Protein AF-A0A3M0W8M4-F1 (afdb_monomer_lite)

Secondary structure (DSSP, 8-state):
----PPPEEEEEEETTTTEEEEEEPPTTS--------------------EEEEEE--TT--TT-STHHHHHHHHHHT--SS--EEEEEEPPTTTTTTGGG--HHHHHHHHHHHHHHHHH-GGGT--TT--EEEEEEGGGGGS-SEEES---HHHHHHHHHHH-HHHHHHHHHHHHHHHHS-GGGTTTPBPPHHHHHHHHTT---BHHHHHHHH-TTTTTS--TT-SS-TT--HHHHHTTTTGGGS---SS--------TT-S--TT--S-TT--SHHHHHIIIIIHHHHHHHHIIIIIS---TTSSS--SSHHHHHHHHHHHHHHHHHHHHHHHHHTTS--

Foldseek 3Di:
DPPPDFDWDWDQLDVVVSWIKTKGDAPPPPPPPPDDDDDPDPPPLVAAEAEEEEEEPLQDDPCPPVCLNVVQNLLCPQPLSHGYIYMYIDFCSHRQRVQQDDVVRVLVVVVSNVVSCCPDVVSRHDLPHHYAFDYDALRCLVHLQYALYEQLQVQLVVLLVPDVLLVVLLVVLVVVLVPDDPVCQSPDWDDCVSCCSRRNRHTHGNLSSCQRNVPVPPVDHHSSRQADLRHDPVNVCVRNVPLQDDDPDDSDDRDDRDPLGDHQHLSYPPPPDPPLSNLCSNLASSLVSNLQCCCVVSVVDDPPPPQSPSPSVSVVSSVVSVVVSVVVVVVVVVVVVVVPD

Radius of gyration: 22.7 Å; chains: 1; bounding box: 49×65×69 Å

Sequence (341 aa):
MAAVGVPGTIYVYEPKRTLPLFVYNSARGGTNDDNSNTTTSNDNDSSPQNILLFVGGMWDALATTPYVATLADYLSSSSNGSKWTVVHPLLSSSARQFGISSLDEDVAEISTAIDFVRSTPSLGTSSASRVVLMGHSTGCQDGAIIQAPVSDRESMLHAIATRAACRAAADECNRIAATTPPDAHATTLLPYHLTRLFVSSVPMLISRWLSLMSPSSPEQPGDDDKFSSDLGADVLAHTFGHVVASSPRGVAGRAEIHPASGIVGSAKHNLAGEAFAERWARLVDLPERVLTYLDEVVGGRQTNDAGRGVGQEAWARWRRQKEALEQEREQNKVGKYQTDD

pLDDT: mean 72.93, std 19.72, range [29.75, 98.38]

Structure (mmCIF, N/CA/C/O backbone):
data_AF-A0A3M0W8M4-F1
#
_entry.id   AF-A0A3M0W8M4-F1
#
loop_
_atom_site.group_PDB
_atom_site.id
_atom_site.type_symbol
_atom_site.label_atom_id
_atom_site.label_alt_id
_atom_site.label_comp_id
_atom_site.label_asym_id
_atom_site.label_entity_id
_atom_site.label_seq_id
_atom_site.pdbx_PDB_ins_code
_atom_site.Cartn_x
_atom_site.Cartn_y
_atom_site.Cartn_z
_atom_site.occupancy
_atom_site.B_iso_or_equiv
_atom_site.auth_seq_id
_atom_site.auth_comp_id
_atom_site.auth_asym_id
_atom_site.auth_atom_id
_atom_site.pdbx_PDB_model_num
ATOM 1 N N . MET A 1 1 ? 17.640 11.518 24.719 1.00 38.94 1 MET A N 1
ATOM 2 C CA . MET A 1 1 ? 16.178 11.401 24.902 1.00 38.94 1 MET A CA 1
ATOM 3 C C . MET A 1 1 ? 15.833 9.927 24.851 1.00 38.94 1 MET A C 1
ATOM 5 O O . MET A 1 1 ? 16.204 9.290 23.875 1.00 38.94 1 MET A O 1
ATOM 9 N N . ALA A 1 2 ? 15.213 9.372 25.892 1.00 34.81 2 ALA A N 1
ATOM 10 C CA . ALA A 1 2 ? 14.647 8.029 25.804 1.00 34.81 2 ALA A CA 1
ATOM 11 C C . ALA A 1 2 ? 13.496 8.065 24.787 1.00 34.81 2 ALA A C 1
ATOM 13 O O . ALA A 1 2 ? 12.676 8.982 24.839 1.00 34.81 2 ALA A O 1
ATOM 14 N N . ALA A 1 3 ? 13.469 7.127 23.841 1.00 44.06 3 ALA A N 1
ATOM 15 C CA . ALA A 1 3 ? 12.343 6.991 22.929 1.00 44.06 3 ALA A CA 1
ATOM 16 C C . ALA A 1 3 ? 11.116 6.597 23.760 1.00 44.06 3 ALA A C 1
ATOM 18 O O . ALA A 1 3 ? 11.082 5.516 24.345 1.00 44.06 3 ALA A O 1
ATOM 19 N N . VAL A 1 4 ? 10.138 7.495 23.862 1.00 60.81 4 VAL A N 1
ATOM 20 C CA . VAL A 1 4 ? 8.826 7.158 24.416 1.00 60.81 4 VAL A CA 1
ATOM 21 C C . VAL A 1 4 ? 8.187 6.195 23.417 1.00 60.81 4 VAL A C 1
ATOM 23 O O . VAL A 1 4 ? 7.949 6.570 22.271 1.00 60.81 4 VAL A O 1
ATOM 26 N N . GLY A 1 5 ? 8.016 4.932 23.810 1.00 72.19 5 GLY A N 1
ATOM 27 C CA . GLY A 1 5 ? 7.398 3.915 22.960 1.00 72.19 5 GLY A CA 1
ATOM 28 C C . GLY A 1 5 ? 5.934 4.248 22.665 1.00 72.19 5 GLY A C 1
ATOM 29 O O . GLY A 1 5 ? 5.268 4.890 23.476 1.00 72.19 5 GLY A O 1
ATOM 30 N N . VAL A 1 6 ? 5.431 3.807 21.511 1.00 83.12 6 VAL A N 1
ATOM 31 C CA . VAL A 1 6 ? 4.009 3.940 21.164 1.00 83.12 6 VAL A CA 1
ATOM 32 C C . VAL A 1 6 ? 3.204 2.912 21.972 1.00 83.12 6 VAL A C 1
ATOM 34 O O . VAL A 1 6 ? 3.490 1.718 21.850 1.00 83.12 6 VAL A O 1
ATOM 37 N N . PRO A 1 7 ? 2.224 3.325 22.800 1.00 87.31 7 PRO A N 1
ATOM 38 C CA . PRO A 1 7 ? 1.414 2.394 23.579 1.00 87.31 7 PRO A CA 1
ATOM 39 C C . PRO A 1 7 ? 0.553 1.498 22.686 1.00 87.31 7 PRO A C 1
ATOM 41 O O . PRO A 1 7 ? -0.139 1.972 21.784 1.00 87.31 7 PRO A O 1
ATOM 44 N N . GLY A 1 8 ? 0.551 0.197 22.965 1.00 89.12 8 GLY A N 1
ATOM 45 C CA . GLY A 1 8 ? -0.291 -0.747 22.244 1.00 89.12 8 GLY A CA 1
ATOM 46 C C . GLY A 1 8 ? -0.058 -2.198 22.629 1.00 89.12 8 GLY A C 1
ATOM 47 O O . GLY A 1 8 ? 0.776 -2.514 23.481 1.00 89.12 8 GLY A O 1
ATOM 48 N N . THR A 1 9 ? -0.809 -3.080 21.985 1.00 91.25 9 THR A N 1
ATOM 49 C CA . THR A 1 9 ? -0.748 -4.531 22.174 1.00 91.25 9 THR A CA 1
ATOM 50 C C . THR A 1 9 ? -0.424 -5.202 20.845 1.00 91.25 9 THR A C 1
ATOM 52 O O . THR A 1 9 ? -1.019 -4.872 19.823 1.00 91.25 9 THR A O 1
ATOM 55 N N . ILE A 1 10 ? 0.519 -6.146 20.849 1.00 92.75 10 ILE A N 1
ATOM 56 C CA . ILE A 1 10 ? 0.872 -6.942 19.667 1.00 92.75 10 ILE A CA 1
ATOM 57 C C . ILE A 1 10 ? 0.182 -8.299 19.754 1.00 92.75 10 ILE A C 1
ATOM 59 O O . ILE A 1 10 ? 0.291 -8.995 20.762 1.00 92.75 10 ILE A O 1
ATOM 63 N N . TYR A 1 11 ? -0.469 -8.678 18.664 1.00 93.12 11 TYR A N 1
ATOM 64 C CA . TYR A 1 11 ? -0.989 -10.014 18.406 1.00 93.12 11 TYR A CA 1
ATOM 65 C C . TYR A 1 11 ? -0.229 -10.647 17.239 1.00 93.12 11 TYR A C 1
ATOM 67 O O . TYR A 1 11 ? 0.437 -9.944 16.484 1.00 93.12 11 TYR A O 1
ATOM 75 N N . VAL A 1 12 ? -0.353 -11.962 17.065 1.00 95.06 12 VAL A N 1
ATOM 76 C CA . VAL A 1 12 ? 0.088 -12.667 15.852 1.00 95.06 12 VAL A CA 1
ATOM 77 C C . VAL A 1 12 ? -1.164 -13.139 15.125 1.00 95.06 12 VAL A C 1
ATOM 79 O O . VAL A 1 12 ? -1.854 -14.024 15.629 1.00 95.06 12 VAL A O 1
ATOM 82 N N . TYR A 1 13 ? -1.475 -12.523 13.984 1.00 93.25 13 TYR A N 1
ATOM 83 C CA . TYR A 1 13 ? -2.728 -12.781 13.265 1.00 93.25 13 TYR A CA 1
ATOM 84 C C . TYR A 1 13 ? -2.594 -13.896 12.220 1.00 93.25 13 TYR A C 1
ATOM 86 O O . TYR A 1 13 ? -3.560 -14.611 11.974 1.00 93.25 13 TYR A O 1
ATOM 94 N N . GLU A 1 14 ? -1.393 -14.093 11.664 1.00 91.81 14 GLU A N 1
ATOM 95 C CA . GLU A 1 14 ? -1.064 -15.215 10.777 1.00 91.81 14 GLU A CA 1
ATOM 96 C C . GLU A 1 14 ? 0.093 -16.028 11.386 1.00 91.81 14 GLU A C 1
ATOM 98 O O . GLU A 1 14 ? 1.270 -15.705 11.183 1.00 91.81 14 GLU A O 1
ATOM 103 N N . PRO A 1 15 ? -0.208 -17.079 12.170 1.00 82.38 15 PRO A N 1
ATOM 104 C CA . PRO A 1 15 ? 0.802 -17.856 12.881 1.00 82.38 15 PRO A CA 1
ATOM 105 C C . PRO A 1 15 ? 1.805 -18.570 11.973 1.00 82.38 15 PRO A C 1
ATOM 107 O O . PRO A 1 15 ? 2.949 -18.756 12.382 1.00 82.38 15 PRO A O 1
ATOM 110 N N . LYS A 1 16 ? 1.430 -18.964 10.746 1.00 87.94 16 LYS A N 1
ATOM 111 C CA . LYS A 1 16 ? 2.348 -19.692 9.848 1.00 87.94 16 LYS A CA 1
ATOM 112 C C . LYS A 1 16 ? 3.496 -18.812 9.373 1.00 87.94 16 LYS A C 1
ATOM 114 O O . LYS A 1 16 ? 4.604 -19.304 9.185 1.00 87.94 16 LYS A O 1
ATOM 119 N N . ARG A 1 17 ? 3.224 -17.520 9.190 1.00 86.50 17 ARG A N 1
ATOM 120 C CA . ARG A 1 17 ? 4.204 -16.502 8.782 1.00 86.50 17 ARG A CA 1
ATOM 121 C C . ARG A 1 17 ? 4.689 -15.652 9.957 1.00 86.50 17 ARG A C 1
ATOM 123 O O . ARG A 1 17 ? 5.620 -14.873 9.808 1.00 86.50 17 ARG A O 1
ATOM 130 N N . THR A 1 18 ? 4.103 -15.852 11.140 1.00 92.31 18 THR A N 1
ATOM 131 C CA . THR A 1 18 ? 4.367 -15.079 12.362 1.00 92.31 18 THR A CA 1
ATOM 132 C C . THR A 1 18 ? 4.146 -13.577 12.148 1.00 92.31 18 THR A C 1
ATOM 134 O O . THR A 1 18 ? 4.904 -12.750 12.652 1.00 92.31 18 THR A O 1
ATOM 137 N N . LEU A 1 19 ? 3.114 -13.211 11.380 1.00 94.12 19 LEU A N 1
ATOM 138 C CA . LEU A 1 19 ? 2.850 -11.806 11.070 1.00 94.12 19 LEU A CA 1
ATOM 139 C C . LEU A 1 19 ? 2.172 -11.111 12.260 1.00 94.12 19 LEU A C 1
ATOM 141 O O . LEU A 1 19 ? 1.133 -11.589 12.742 1.00 94.12 19 LEU A O 1
ATOM 145 N N . PRO A 1 20 ? 2.751 -10.007 12.768 1.00 95.06 20 PRO A N 1
ATOM 146 C CA . PRO A 1 20 ? 2.196 -9.290 13.898 1.00 95.06 20 PRO A CA 1
ATOM 147 C C . PRO A 1 20 ? 1.092 -8.315 13.478 1.00 95.06 20 PRO A C 1
ATOM 149 O O . PRO A 1 20 ? 1.148 -7.696 12.420 1.00 95.06 20 PRO A O 1
ATOM 152 N N . LEU A 1 21 ? 0.118 -8.120 14.360 1.00 93.50 21 LEU A N 1
ATOM 153 C CA . LEU A 1 21 ? -0.883 -7.061 14.283 1.00 93.50 21 LEU A CA 1
ATOM 154 C C . LEU A 1 21 ? -0.773 -6.201 15.536 1.00 93.50 21 LEU A C 1
ATOM 156 O O . LEU A 1 21 ? -0.870 -6.706 16.655 1.00 93.50 21 LEU A O 1
ATOM 160 N N . PHE A 1 22 ? -0.552 -4.903 15.351 1.00 93.88 22 PHE A N 1
ATOM 161 C CA . PHE A 1 22 ? -0.462 -3.941 16.441 1.00 93.88 22 PHE A CA 1
ATOM 162 C C . PHE A 1 22 ? -1.800 -3.252 16.664 1.00 93.88 22 PHE A C 1
ATOM 164 O O . PHE A 1 22 ? -2.398 -2.720 15.732 1.00 93.88 22 PHE A O 1
ATOM 171 N N . VAL A 1 23 ? -2.251 -3.231 17.909 1.00 92.62 23 VAL A N 1
ATOM 172 C CA . VAL A 1 23 ? -3.442 -2.510 18.350 1.00 92.62 23 VAL A CA 1
ATOM 173 C C . VAL A 1 23 ? -2.981 -1.292 19.127 1.00 92.62 23 VAL A C 1
ATOM 175 O O . VAL A 1 23 ? -2.289 -1.434 20.135 1.00 92.62 23 VAL A O 1
ATOM 178 N N . TYR A 1 24 ? -3.337 -0.102 18.653 1.00 90.62 24 TYR A N 1
ATOM 179 C CA . TYR A 1 24 ? -2.950 1.143 19.308 1.00 90.62 24 TYR A CA 1
ATOM 180 C C . TYR A 1 24 ? -3.812 1.368 20.553 1.00 90.62 24 TYR A C 1
ATOM 182 O O . TYR A 1 24 ? -5.042 1.352 20.469 1.00 90.62 24 TYR A O 1
ATOM 190 N N . ASN A 1 25 ? -3.165 1.633 21.689 1.00 85.19 25 ASN A N 1
ATOM 191 C CA . ASN A 1 25 ? -3.846 1.964 22.940 1.00 85.19 25 ASN A CA 1
ATOM 192 C C . ASN A 1 25 ? -3.824 3.477 23.150 1.00 85.19 25 ASN A C 1
ATOM 194 O O . ASN A 1 25 ? -2.813 4.123 22.872 1.00 85.19 25 ASN A O 1
ATOM 198 N N . SER A 1 26 ? -4.912 4.040 23.684 1.00 71.44 26 SER A N 1
ATOM 199 C CA . SER A 1 26 ? -4.905 5.466 24.002 1.00 71.44 26 SER A CA 1
ATOM 200 C C . SER A 1 26 ? -3.935 5.765 25.140 1.00 71.44 26 SER A C 1
ATOM 202 O O . SER A 1 26 ? -3.990 5.137 26.201 1.00 71.44 26 SER A O 1
ATOM 204 N N . ALA A 1 27 ? -3.102 6.788 24.960 1.00 62.62 27 ALA A N 1
ATOM 205 C CA . ALA A 1 27 ? -2.174 7.258 25.983 1.00 62.62 27 ALA A CA 1
ATOM 206 C C . ALA A 1 27 ? -2.889 7.829 27.227 1.00 62.62 27 ALA A C 1
ATOM 208 O O . ALA A 1 27 ? -2.270 7.974 28.279 1.00 62.62 27 ALA A O 1
ATOM 209 N N . ARG A 1 28 ? -4.190 8.146 27.131 1.00 55.78 28 ARG A N 1
ATOM 210 C CA . ARG A 1 28 ? -4.990 8.734 28.221 1.00 55.78 28 ARG A CA 1
ATOM 211 C C . ARG A 1 28 ? -5.705 7.713 29.112 1.00 55.78 28 ARG A C 1
ATOM 213 O O . ARG A 1 28 ? -6.259 8.111 30.128 1.00 55.78 28 ARG A O 1
ATOM 220 N N . GLY A 1 29 ? -5.681 6.421 28.779 1.00 47.44 29 GLY A N 1
ATOM 221 C CA . GLY A 1 29 ? -6.384 5.370 29.534 1.00 47.44 29 GLY A CA 1
ATOM 222 C C . GLY A 1 29 ? -5.645 4.823 30.763 1.00 47.44 29 GLY A C 1
ATOM 223 O O . GLY A 1 29 ? -6.060 3.805 31.302 1.00 47.44 29 GLY A O 1
ATOM 224 N N . GLY A 1 30 ? -4.530 5.442 31.171 1.00 37.25 30 GLY A N 1
ATOM 225 C CA . GLY A 1 30 ? -3.591 4.901 32.163 1.00 37.25 30 GLY A CA 1
ATOM 226 C C . GLY A 1 30 ? -3.488 5.662 33.487 1.00 37.25 30 GLY A C 1
ATOM 227 O O . GLY A 1 30 ? -2.477 5.517 34.172 1.00 37.25 30 GLY A O 1
ATOM 228 N N . THR A 1 31 ? -4.464 6.490 33.865 1.00 31.42 31 THR A N 1
ATOM 229 C CA . THR A 1 31 ? -4.545 6.970 35.253 1.00 31.42 31 THR A CA 1
ATOM 230 C C . THR A 1 31 ? -5.337 5.957 36.071 1.00 31.42 31 THR A C 1
ATOM 232 O O . THR A 1 31 ? -6.562 5.916 35.996 1.00 31.42 31 THR A O 1
ATOM 235 N N . ASN A 1 32 ? -4.618 5.124 36.827 1.00 34.97 32 ASN A N 1
ATOM 236 C CA . ASN A 1 32 ? -5.181 4.335 37.918 1.00 34.97 32 ASN A CA 1
ATOM 237 C C . ASN A 1 32 ? -5.812 5.289 38.942 1.00 34.97 32 ASN A C 1
ATOM 239 O O . ASN A 1 32 ? -5.113 5.804 39.814 1.00 34.97 32 ASN A O 1
ATOM 243 N N . ASP A 1 33 ? -7.121 5.498 38.857 1.00 32.03 33 ASP A N 1
ATOM 244 C CA . ASP A 1 33 ? -7.908 5.895 40.021 1.00 32.03 33 ASP A CA 1
ATOM 245 C C . ASP A 1 33 ? -8.159 4.633 40.857 1.00 32.03 33 ASP A C 1
ATOM 247 O O . ASP A 1 33 ? -9.224 4.017 40.820 1.00 32.03 33 ASP A O 1
ATOM 251 N N . ASP A 1 34 ? -7.135 4.227 41.613 1.00 36.34 34 ASP A N 1
ATOM 252 C CA . ASP A 1 34 ? -7.306 3.352 42.772 1.00 36.34 34 ASP A CA 1
ATOM 253 C C . ASP A 1 34 ? -8.036 4.158 43.855 1.00 36.34 34 ASP A C 1
ATOM 255 O O . ASP A 1 34 ? -7.429 4.726 44.766 1.00 36.34 34 ASP A O 1
ATOM 259 N N . ASN A 1 35 ? -9.363 4.242 43.757 1.00 35.00 35 ASN A N 1
ATOM 260 C CA . ASN A 1 35 ? -10.178 4.527 44.926 1.00 35.00 35 ASN A CA 1
ATOM 261 C C . ASN A 1 35 ? -11.531 3.816 44.853 1.00 35.00 35 ASN A C 1
ATOM 263 O O . ASN A 1 35 ? -12.339 4.000 43.947 1.00 35.00 35 ASN A O 1
ATOM 267 N N . SER A 1 36 ? -11.743 2.972 45.853 1.00 43.62 36 SER A N 1
ATOM 268 C CA . SER A 1 36 ? -12.890 2.102 46.071 1.00 43.62 36 SER A CA 1
ATOM 269 C C . SER A 1 36 ? -14.249 2.801 45.951 1.00 43.62 36 SER A C 1
ATOM 271 O O . SER A 1 36 ? -14.519 3.726 46.715 1.00 43.62 36 SER A O 1
ATOM 273 N N . ASN A 1 37 ? -15.160 2.250 45.143 1.00 31.58 37 ASN A N 1
ATOM 274 C CA . ASN A 1 37 ? -16.445 1.765 45.659 1.00 31.58 37 ASN A CA 1
ATOM 275 C C . ASN A 1 37 ? -17.169 0.891 44.627 1.00 31.58 37 ASN A C 1
ATOM 277 O O . ASN A 1 37 ? -17.459 1.317 43.511 1.00 31.58 37 ASN A O 1
ATOM 281 N N . THR A 1 38 ? -17.499 -0.327 45.040 1.00 40.00 38 THR A N 1
ATOM 282 C CA . THR A 1 38 ? -18.366 -1.274 44.344 1.00 40.00 38 THR A CA 1
ATOM 283 C C . THR A 1 38 ? -19.743 -0.650 44.139 1.00 40.00 38 THR A C 1
ATOM 285 O O . THR A 1 38 ? -20.610 -0.703 45.007 1.00 40.00 38 THR A O 1
ATOM 288 N N . THR A 1 39 ? -19.951 -0.076 42.961 1.00 29.95 39 THR A N 1
ATOM 289 C CA . THR A 1 39 ? -21.286 0.199 42.439 1.00 29.95 39 THR A CA 1
ATOM 290 C C . THR A 1 39 ? -21.373 -0.552 41.127 1.00 29.95 39 THR A C 1
ATOM 292 O O . THR A 1 39 ? -20.684 -0.220 40.170 1.00 29.95 39 THR A O 1
ATOM 295 N N . THR A 1 40 ? -22.161 -1.621 41.115 1.00 33.94 40 THR A N 1
ATOM 296 C CA . THR A 1 40 ? -22.546 -2.350 39.908 1.00 33.94 40 THR A CA 1
ATOM 297 C C . THR A 1 40 ? -23.308 -1.393 38.991 1.00 33.94 40 THR A C 1
ATOM 299 O O . THR A 1 40 ? -24.533 -1.293 39.084 1.00 33.94 40 THR A O 1
ATOM 302 N N . SER A 1 41 ? -22.598 -0.646 38.143 1.00 31.48 41 SER A N 1
ATOM 303 C CA . SER A 1 41 ? -23.205 -0.056 36.959 1.00 31.48 41 SER A CA 1
ATOM 304 C C . SER A 1 41 ? -23.484 -1.204 35.998 1.00 31.48 41 SER A C 1
ATOM 306 O O . SER A 1 41 ? -22.602 -1.970 35.615 1.00 31.48 41 SER A O 1
ATOM 308 N N . ASN A 1 42 ? -24.760 -1.379 35.670 1.00 33.47 42 ASN A N 1
ATOM 309 C CA . ASN A 1 42 ? -25.158 -2.161 34.514 1.00 33.47 42 ASN A CA 1
ATOM 310 C C . ASN A 1 42 ? -24.632 -1.424 33.278 1.00 33.47 42 ASN A C 1
ATOM 312 O O . ASN A 1 42 ? -25.337 -0.583 32.719 1.00 33.47 42 ASN A O 1
ATOM 316 N N . ASP A 1 43 ? -23.397 -1.716 32.877 1.00 37.03 43 ASP A N 1
ATOM 317 C CA . ASP A 1 43 ? -22.814 -1.229 31.632 1.00 37.03 43 ASP A CA 1
ATOM 318 C C . ASP A 1 43 ? -23.472 -1.970 30.461 1.00 37.03 43 ASP A C 1
ATOM 320 O O . ASP A 1 43 ? -22.905 -2.851 29.821 1.00 37.03 43 ASP A O 1
ATOM 324 N N . ASN A 1 44 ? -24.705 -1.571 30.154 1.00 37.62 44 ASN A N 1
ATOM 325 C CA . ASN A 1 44 ? -25.300 -1.715 28.829 1.00 37.62 44 ASN A CA 1
ATOM 326 C C . ASN A 1 44 ? -24.662 -0.686 27.870 1.00 37.62 44 ASN A C 1
ATOM 328 O O . ASN A 1 44 ? -25.360 0.031 27.150 1.00 37.62 44 ASN A O 1
ATOM 332 N N . ASP A 1 45 ? -23.329 -0.594 27.849 1.00 45.12 45 ASP A N 1
ATOM 333 C CA . ASP A 1 45 ? -22.605 0.148 26.819 1.00 45.12 45 ASP A CA 1
ATOM 334 C C . ASP A 1 45 ? -22.561 -0.718 25.554 1.00 45.12 45 ASP A C 1
ATOM 336 O O . ASP A 1 45 ? -21.594 -1.399 25.232 1.00 45.12 45 ASP A O 1
ATOM 340 N N . SER A 1 46 ? -23.714 -0.757 24.891 1.00 51.81 46 SER A N 1
ATOM 341 C CA . SER A 1 46 ? -24.027 -1.564 23.709 1.00 51.81 46 SER A CA 1
ATOM 342 C C . SER A 1 46 ? -23.455 -0.991 22.405 1.00 51.81 46 SER A C 1
ATOM 344 O O . SER A 1 46 ? -23.855 -1.410 21.317 1.00 51.81 46 SER A O 1
ATOM 346 N N . SER A 1 47 ? -22.537 -0.023 22.489 1.00 55.59 47 SER A N 1
ATOM 347 C CA . SER A 1 47 ? -21.913 0.562 21.306 1.00 55.59 47 SER A CA 1
ATOM 348 C C . SER A 1 47 ? -20.923 -0.434 20.676 1.00 55.59 47 SER A C 1
ATOM 350 O O . SER A 1 47 ? -20.012 -0.912 21.355 1.00 55.59 47 SER A O 1
ATOM 352 N N . PRO A 1 48 ? -21.077 -0.799 19.387 1.00 57.78 48 PRO A N 1
ATOM 353 C CA . PRO A 1 48 ? -20.166 -1.741 18.749 1.00 57.78 48 PRO A CA 1
ATOM 354 C C . PRO A 1 48 ? -18.762 -1.131 18.650 1.00 57.78 48 PRO A C 1
ATOM 356 O O . PRO A 1 48 ? -18.604 0.016 18.224 1.00 57.78 48 PRO A O 1
ATOM 359 N N . GLN A 1 49 ? -17.739 -1.906 19.018 1.00 78.75 49 GLN A N 1
ATOM 360 C CA . GLN A 1 49 ? -16.343 -1.513 18.843 1.00 78.75 49 GLN A CA 1
ATOM 361 C C . GLN A 1 49 ? -15.986 -1.633 17.361 1.00 78.75 49 GLN A C 1
ATOM 363 O O . GLN A 1 49 ? -15.852 -2.738 16.831 1.00 78.75 49 GLN A O 1
ATOM 368 N N . ASN A 1 50 ? -15.907 -0.496 16.676 1.00 84.69 50 ASN A N 1
ATOM 369 C CA . ASN A 1 50 ? -15.516 -0.412 15.275 1.00 84.69 50 ASN A CA 1
ATOM 370 C C . ASN A 1 50 ? -13.990 -0.433 15.147 1.00 84.69 50 ASN A C 1
ATOM 372 O O . ASN A 1 50 ? -13.256 -0.008 16.042 1.00 84.69 50 ASN A O 1
ATOM 376 N N . ILE A 1 51 ? -13.515 -0.891 13.996 1.00 86.06 51 ILE A N 1
ATOM 377 C CA . ILE A 1 51 ? -12.099 -1.053 13.700 1.00 86.06 51 ILE A CA 1
ATOM 378 C C . ILE A 1 51 ? -11.716 -0.141 12.543 1.00 86.06 51 ILE A C 1
ATOM 380 O O . ILE A 1 51 ? -12.360 -0.152 11.494 1.00 86.06 51 ILE A O 1
ATOM 384 N N . LEU A 1 52 ? -10.631 0.603 12.720 1.00 86.19 52 LEU A N 1
ATOM 385 C CA . LEU A 1 52 ? -9.882 1.212 11.631 1.00 86.19 52 LEU A CA 1
ATOM 386 C C . LEU A 1 52 ? -8.618 0.375 11.404 1.00 86.19 52 LEU A C 1
ATOM 388 O O . LEU A 1 52 ? -7.691 0.422 12.212 1.00 86.19 52 LEU A O 1
ATOM 392 N N . LEU A 1 53 ? -8.593 -0.404 10.327 1.00 88.81 53 LEU A N 1
ATOM 393 C CA . LEU A 1 53 ? -7.434 -1.179 9.903 1.00 88.81 53 LEU A CA 1
ATOM 394 C C . LEU A 1 53 ? -6.544 -0.299 9.024 1.00 88.81 53 LEU A C 1
ATOM 396 O O . LEU A 1 53 ? -6.910 0.058 7.907 1.00 88.81 53 LEU A O 1
ATOM 400 N N . PHE A 1 54 ? -5.394 0.081 9.565 1.00 89.88 54 PHE A N 1
ATOM 401 C CA . PHE A 1 54 ? -4.384 0.903 8.917 1.00 89.88 54 PHE A CA 1
ATOM 402 C C . PHE A 1 54 ? -3.371 0.026 8.173 1.00 89.88 54 PHE A C 1
ATOM 404 O O . PHE A 1 54 ? -2.725 -0.822 8.787 1.00 89.88 54 PHE A O 1
ATOM 411 N N . VAL A 1 55 ? -3.206 0.272 6.875 1.00 88.50 55 VAL A N 1
ATOM 412 C CA . VAL A 1 55 ? -2.199 -0.352 6.008 1.00 88.50 55 VAL A CA 1
ATOM 413 C C . VAL A 1 55 ? -1.150 0.704 5.662 1.00 88.50 55 VAL A C 1
ATOM 415 O O . VAL A 1 55 ? -1.459 1.706 5.012 1.00 88.50 55 VAL A O 1
ATOM 418 N N . GLY A 1 56 ? 0.076 0.506 6.148 1.00 84.56 56 GLY A N 1
ATOM 419 C CA . GLY A 1 56 ? 1.209 1.391 5.875 1.00 84.56 56 GLY A CA 1
ATOM 420 C C . GLY A 1 56 ? 1.699 1.314 4.425 1.00 84.56 56 GLY A C 1
ATOM 421 O O . GLY A 1 56 ? 1.270 0.467 3.647 1.00 84.56 56 GLY A O 1
ATOM 422 N N . GLY A 1 57 ? 2.626 2.198 4.061 1.00 81.06 57 GLY A N 1
ATOM 423 C CA . GLY A 1 57 ? 3.345 2.092 2.795 1.00 81.06 57 GLY A CA 1
ATOM 424 C C . GLY A 1 57 ? 4.328 0.920 2.791 1.00 81.06 57 GLY A C 1
ATOM 425 O O . GLY A 1 57 ? 4.661 0.354 3.827 1.00 81.06 57 GLY A O 1
ATOM 426 N N . MET A 1 58 ? 4.890 0.613 1.625 1.00 82.12 58 MET A N 1
ATOM 427 C CA . MET A 1 58 ? 5.799 -0.524 1.429 1.00 82.12 58 MET A CA 1
ATOM 428 C C . MET A 1 58 ? 7.058 -0.462 2.317 1.00 82.12 58 MET A C 1
ATOM 430 O O . MET A 1 58 ? 7.651 -1.487 2.630 1.00 82.12 58 MET A O 1
ATOM 434 N N . TRP A 1 59 ? 7.446 0.742 2.756 1.00 83.62 59 TRP A N 1
ATOM 435 C CA . TRP A 1 59 ? 8.575 0.989 3.662 1.00 83.62 59 TRP A CA 1
ATOM 436 C C . TRP A 1 59 ? 8.198 1.051 5.141 1.00 83.62 59 TRP A C 1
ATOM 438 O O . TRP A 1 59 ? 9.087 1.119 5.996 1.00 83.62 59 TRP A O 1
ATOM 448 N N . ASP A 1 60 ? 6.906 1.055 5.447 1.00 85.31 60 ASP A N 1
ATOM 449 C CA . ASP A 1 60 ? 6.426 1.184 6.807 1.00 85.31 60 ASP A CA 1
ATOM 450 C C . ASP A 1 60 ? 6.529 -0.139 7.559 1.00 85.31 60 ASP A C 1
ATOM 452 O O . ASP A 1 60 ? 6.396 -1.233 7.011 1.00 85.31 60 ASP A O 1
ATOM 456 N N . ALA A 1 61 ? 6.792 -0.010 8.851 1.00 86.94 61 ALA A N 1
ATOM 457 C CA . ALA A 1 61 ? 6.685 -1.080 9.821 1.00 86.94 61 ALA A CA 1
ATOM 458 C C . ALA A 1 61 ? 5.767 -0.605 10.952 1.00 86.94 61 ALA A C 1
ATOM 460 O O . ALA A 1 61 ? 5.243 0.513 10.945 1.00 86.94 61 ALA A O 1
ATOM 461 N N . LEU A 1 62 ? 5.592 -1.435 11.977 1.00 86.12 62 LEU A N 1
ATOM 462 C CA . LEU A 1 62 ? 4.802 -1.039 13.137 1.00 86.12 62 LEU A CA 1
ATOM 463 C C . LEU A 1 62 ? 5.341 0.269 13.737 1.00 86.12 62 LEU A C 1
ATOM 465 O O . LEU A 1 62 ? 6.533 0.402 14.013 1.00 86.12 62 LEU A O 1
ATOM 469 N N . ALA A 1 63 ? 4.435 1.230 13.931 1.00 78.62 63 ALA A N 1
ATOM 470 C CA . ALA A 1 63 ? 4.710 2.552 14.492 1.00 78.62 63 ALA A CA 1
ATOM 471 C C . ALA A 1 63 ? 5.709 3.448 13.717 1.00 78.62 63 ALA A C 1
ATOM 473 O O . ALA A 1 63 ? 6.122 4.475 14.258 1.00 78.62 63 ALA A O 1
ATOM 474 N N . THR A 1 64 ? 6.061 3.146 12.457 1.00 82.62 64 THR A N 1
ATOM 475 C CA . THR A 1 64 ? 6.904 4.050 11.637 1.00 82.62 64 THR A CA 1
ATOM 476 C C . THR A 1 64 ? 6.177 5.320 11.218 1.00 82.62 64 THR A C 1
ATOM 478 O O . THR A 1 64 ? 6.825 6.336 10.978 1.00 82.62 64 THR A O 1
ATOM 481 N N . THR A 1 65 ? 4.844 5.281 11.179 1.00 82.12 65 THR A N 1
ATOM 482 C CA . THR A 1 65 ? 3.971 6.397 10.813 1.00 82.12 65 THR A CA 1
ATOM 483 C C . THR A 1 65 ? 3.437 7.094 12.083 1.00 82.12 65 THR A C 1
ATOM 485 O O . THR A 1 65 ? 2.437 6.651 12.656 1.00 82.12 65 THR A O 1
ATOM 488 N N . PRO A 1 66 ? 4.052 8.196 12.572 1.00 78.75 66 PRO A N 1
ATOM 489 C CA . PRO A 1 66 ? 3.804 8.681 13.937 1.00 78.75 66 PRO A CA 1
ATOM 490 C C . PRO A 1 66 ? 2.386 9.215 14.161 1.00 78.75 66 PRO A C 1
ATOM 492 O O . PRO A 1 66 ? 1.854 9.121 15.266 1.00 78.75 66 PRO A O 1
ATOM 495 N N . TYR A 1 67 ? 1.746 9.746 13.112 1.00 80.25 67 TYR A N 1
ATOM 496 C CA . TYR A 1 67 ? 0.395 10.302 13.225 1.00 80.25 67 TYR A CA 1
ATOM 497 C C . TYR A 1 67 ? -0.660 9.236 13.545 1.00 80.25 67 TYR A C 1
ATOM 499 O O . TYR A 1 67 ? -1.737 9.589 14.019 1.00 80.25 67 TYR A O 1
ATOM 507 N N . VAL A 1 68 ? -0.378 7.949 13.310 1.00 85.56 68 VAL A N 1
ATOM 508 C CA . VAL A 1 68 ? -1.339 6.863 13.560 1.00 85.56 68 VAL A CA 1
ATOM 509 C C . VAL A 1 68 ? -1.626 6.724 15.056 1.00 85.56 68 VAL A C 1
ATOM 511 O O . VAL A 1 68 ? -2.767 6.483 15.437 1.00 85.56 68 VAL A O 1
ATOM 514 N N . ALA A 1 69 ? -0.636 6.984 15.917 1.00 84.94 69 ALA A N 1
ATOM 515 C CA . ALA A 1 69 ? -0.851 7.035 17.363 1.00 84.94 69 ALA A CA 1
ATOM 516 C C . ALA A 1 69 ? -1.770 8.206 17.757 1.00 84.94 69 ALA A C 1
ATOM 518 O O . ALA A 1 69 ? -2.723 8.024 18.510 1.00 84.94 69 ALA A O 1
ATOM 519 N N . THR A 1 70 ? -1.548 9.392 17.178 1.00 83.25 70 THR A N 1
ATOM 520 C CA . THR A 1 70 ? -2.429 10.555 17.376 1.00 83.25 70 THR A CA 1
ATOM 521 C C . THR A 1 70 ? -3.846 10.287 16.869 1.00 83.25 70 THR A C 1
ATOM 523 O O . THR A 1 70 ? -4.815 10.694 17.506 1.00 83.25 70 THR A O 1
ATOM 526 N N . LEU A 1 71 ? -3.979 9.580 15.745 1.00 81.62 71 LEU A N 1
ATOM 527 C CA . LEU A 1 71 ? -5.269 9.161 15.208 1.00 81.62 71 LEU A CA 1
ATOM 528 C C . LEU A 1 71 ? -5.970 8.191 16.165 1.00 81.62 71 LEU A C 1
ATOM 530 O O . LEU A 1 71 ? -7.150 8.369 16.438 1.00 81.62 71 LEU A O 1
ATOM 534 N N . ALA A 1 72 ? -5.255 7.216 16.727 1.00 85.88 72 ALA A N 1
ATOM 535 C CA . ALA A 1 72 ? -5.818 6.293 17.709 1.00 85.88 72 ALA A CA 1
ATOM 536 C C . ALA A 1 72 ? -6.311 7.010 18.978 1.00 85.88 72 ALA A C 1
ATOM 538 O O . ALA A 1 72 ? -7.423 6.748 19.442 1.00 85.88 72 ALA A O 1
ATOM 539 N N . ASP A 1 73 ? -5.543 7.968 19.504 1.00 82.69 73 ASP A N 1
ATOM 540 C CA . ASP A 1 73 ? -5.970 8.817 20.626 1.00 82.69 73 ASP A CA 1
ATOM 541 C C . ASP A 1 73 ? -7.207 9.656 20.280 1.00 82.69 73 ASP A C 1
ATOM 543 O O . ASP A 1 73 ? -8.138 9.795 21.077 1.00 82.69 73 ASP A O 1
ATOM 547 N N . TYR A 1 74 ? -7.245 10.205 19.068 1.00 80.38 74 TYR A N 1
ATOM 548 C CA . TYR A 1 74 ? -8.379 10.989 18.600 1.00 80.38 74 TYR A CA 1
ATOM 549 C C . TYR A 1 74 ? -9.654 10.138 18.485 1.00 80.38 74 TYR A C 1
ATOM 551 O O . TYR A 1 74 ? -10.723 10.528 18.950 1.00 80.38 74 TYR A O 1
ATOM 559 N N . LEU A 1 75 ? -9.538 8.947 17.900 1.00 79.19 75 LEU A N 1
ATOM 560 C CA . LEU A 1 75 ? -10.665 8.054 17.645 1.00 79.19 75 LEU A CA 1
ATOM 561 C C . LEU A 1 75 ? -11.203 7.381 18.906 1.00 79.19 75 LEU A C 1
ATOM 563 O O . LEU A 1 75 ? -12.413 7.213 19.037 1.00 79.19 75 LEU A O 1
ATOM 567 N N . SER A 1 76 ? -10.325 7.061 19.853 1.00 77.44 76 SER A N 1
ATOM 568 C CA . SER A 1 76 ? -10.722 6.522 21.158 1.00 77.44 76 SER A CA 1
ATOM 569 C C . SER A 1 76 ? -11.425 7.552 22.050 1.00 77.44 76 SER A C 1
ATOM 571 O O . SER A 1 76 ? -12.215 7.166 22.907 1.00 77.44 76 SER A O 1
ATOM 573 N N . SER A 1 77 ? -11.181 8.851 21.838 1.00 69.25 77 SER A N 1
ATOM 574 C CA . SER A 1 77 ? -11.798 9.948 22.604 1.00 69.25 77 SER A CA 1
ATOM 575 C C . SER A 1 77 ? -13.031 10.578 21.939 1.00 69.25 77 SER A C 1
ATOM 577 O O . SER A 1 77 ? -13.639 11.483 22.514 1.00 69.25 77 SER A O 1
ATOM 579 N N . SER A 1 78 ? -13.424 10.112 20.748 1.00 63.66 78 SER A N 1
ATOM 580 C CA . SER A 1 78 ? -14.576 10.641 20.012 1.00 63.66 78 SER A CA 1
ATOM 581 C C . SER A 1 78 ? -15.895 10.331 20.734 1.00 63.66 78 SER A C 1
ATOM 583 O O . SER A 1 78 ? -16.277 9.176 20.908 1.00 63.66 78 SER A O 1
ATOM 585 N N . SER A 1 79 ? -16.624 11.375 21.134 1.00 51.59 79 SER A N 1
ATOM 586 C CA . SER A 1 79 ? -17.828 11.304 21.977 1.00 51.59 79 SER A CA 1
ATOM 587 C C . SER A 1 79 ? -19.123 10.944 21.232 1.00 51.59 79 SER A C 1
ATOM 589 O O . SER A 1 79 ? -20.208 11.066 21.793 1.00 51.59 79 SER A O 1
ATOM 591 N N . ASN A 1 80 ? -19.045 10.510 19.971 1.00 56.75 80 ASN A N 1
ATOM 592 C CA . ASN A 1 80 ? -20.214 10.312 19.100 1.00 56.75 80 ASN A CA 1
ATOM 593 C C . ASN A 1 80 ? -20.894 8.935 19.281 1.00 56.75 80 ASN A C 1
ATOM 595 O O . ASN A 1 80 ? -21.584 8.453 18.387 1.00 56.75 80 ASN A O 1
ATOM 599 N N . GLY A 1 81 ? -20.698 8.283 20.432 1.00 58.50 81 GLY A N 1
ATOM 600 C CA . GLY A 1 81 ? -21.400 7.051 20.814 1.00 58.50 81 GLY A CA 1
ATOM 601 C C . GLY A 1 81 ? -20.908 5.756 20.153 1.00 58.50 81 GLY A C 1
ATOM 602 O O . GLY A 1 81 ? -21.517 4.716 20.367 1.00 58.50 81 GLY A O 1
ATOM 603 N N . SER A 1 82 ? -19.828 5.784 19.364 1.00 66.69 82 SER A N 1
ATOM 604 C CA . SER A 1 82 ? -19.178 4.587 18.802 1.00 66.69 82 SER A CA 1
ATOM 605 C C . SER A 1 82 ? -17.706 4.540 19.198 1.00 66.69 82 SER A C 1
ATOM 607 O O . SER A 1 82 ? -16.974 5.498 18.951 1.00 66.69 82 SER A O 1
ATOM 609 N N . LYS A 1 83 ? -17.260 3.418 19.771 1.00 77.38 83 LYS A N 1
ATOM 610 C CA . LYS A 1 83 ? -15.853 3.197 20.126 1.00 77.38 83 LYS A CA 1
ATOM 611 C C . LYS A 1 83 ? -15.072 2.747 18.897 1.00 77.38 83 LYS A C 1
ATOM 613 O O . LYS A 1 83 ? -15.509 1.840 18.192 1.00 77.38 83 LYS A O 1
ATOM 618 N N . TRP A 1 84 ? -13.916 3.358 18.656 1.00 83.06 84 TRP A N 1
ATOM 619 C CA . TRP A 1 84 ? -13.037 3.016 17.539 1.00 83.06 84 TRP A CA 1
ATOM 620 C C . TRP A 1 84 ? -11.682 2.527 18.038 1.00 83.06 84 TRP A C 1
ATOM 622 O O . TRP A 1 84 ? -11.070 3.133 18.917 1.00 83.06 84 TRP A O 1
ATOM 632 N N . THR A 1 85 ? -11.196 1.442 17.444 1.00 87.06 85 THR A N 1
ATOM 633 C CA . THR A 1 85 ? -9.861 0.895 17.690 1.00 87.06 85 THR A CA 1
ATOM 634 C C . THR A 1 85 ? -9.062 0.901 16.402 1.00 87.06 85 THR A C 1
ATOM 636 O O . THR A 1 85 ? -9.533 0.434 15.366 1.00 87.06 85 THR A O 1
ATOM 639 N N . VAL A 1 86 ? -7.844 1.434 16.469 1.00 89.25 86 VAL A N 1
ATOM 640 C CA . VAL A 1 86 ? -6.919 1.425 15.336 1.00 89.25 86 VAL A CA 1
ATOM 641 C C . VAL A 1 86 ? -6.047 0.184 15.431 1.00 89.25 86 VAL A C 1
ATOM 643 O O . VAL A 1 86 ? -5.423 -0.066 16.465 1.00 89.25 86 VAL A O 1
ATOM 646 N N . VAL A 1 87 ? -6.004 -0.583 14.347 1.00 92.12 87 VAL A N 1
ATOM 647 C CA . VAL A 1 87 ? -5.171 -1.779 14.216 1.00 92.12 87 VAL A CA 1
ATOM 648 C C . VAL A 1 87 ? -4.268 -1.648 12.996 1.00 92.12 87 VAL A C 1
ATOM 650 O O . VAL A 1 87 ? -4.666 -1.062 11.997 1.00 92.12 87 VAL A O 1
ATOM 653 N N . HIS A 1 88 ? -3.056 -2.182 13.069 1.00 93.25 88 HIS A N 1
ATOM 654 C CA . HIS A 1 88 ? -2.055 -2.121 12.006 1.00 93.25 88 HIS A CA 1
ATOM 655 C C . HIS A 1 88 ? -1.412 -3.503 11.854 1.00 93.25 88 HIS A C 1
ATOM 657 O O . HIS A 1 88 ? -0.558 -3.867 12.671 1.00 93.25 88 HIS A O 1
ATOM 663 N N . PRO A 1 89 ? -1.852 -4.313 10.873 1.00 92.94 89 PRO A N 1
ATOM 664 C CA . PRO A 1 89 ? -1.162 -5.544 10.524 1.00 92.94 89 PRO A CA 1
ATOM 665 C C . PRO A 1 89 ? 0.153 -5.219 9.818 1.00 92.94 89 PRO A C 1
ATOM 667 O O . PRO A 1 89 ? 0.195 -4.391 8.913 1.00 92.94 89 PRO A O 1
ATOM 670 N N . LEU A 1 90 ? 1.224 -5.892 10.223 1.00 93.81 90 LEU A N 1
ATOM 671 C CA . LEU A 1 90 ? 2.431 -5.973 9.418 1.00 93.81 90 LEU A CA 1
ATOM 672 C C . LEU A 1 90 ? 2.208 -7.067 8.369 1.00 93.81 90 LEU A C 1
ATOM 674 O O . LEU A 1 90 ? 1.888 -8.207 8.718 1.00 93.81 90 LEU A O 1
ATOM 678 N N . LEU A 1 91 ? 2.353 -6.707 7.102 1.00 93.19 91 LEU A N 1
ATOM 679 C CA . LEU A 1 91 ? 2.241 -7.626 5.972 1.00 93.19 91 LEU A CA 1
ATOM 680 C C . LEU A 1 91 ? 3.623 -8.185 5.621 1.00 93.19 91 LEU A C 1
ATOM 682 O O . LEU A 1 91 ? 4.653 -7.609 5.991 1.00 93.19 91 LEU A O 1
ATOM 686 N N . SER A 1 92 ? 3.670 -9.275 4.866 1.00 92.81 92 SER A N 1
ATOM 687 C CA . SER A 1 92 ? 4.906 -9.788 4.275 1.00 92.81 92 SER A CA 1
ATOM 688 C C . SER A 1 92 ? 5.556 -8.784 3.320 1.00 92.81 92 SER A C 1
ATOM 690 O O . SER A 1 92 ? 6.775 -8.811 3.166 1.00 92.81 92 SER A O 1
ATOM 692 N N . SER A 1 93 ? 4.795 -7.852 2.741 1.00 90.75 93 SER A N 1
ATOM 693 C CA . SER A 1 93 ? 5.332 -6.755 1.931 1.00 90.75 93 SER A CA 1
ATOM 694 C C . SER A 1 93 ? 5.926 -5.600 2.746 1.00 90.75 93 SER A C 1
ATOM 696 O O . SER A 1 93 ? 6.637 -4.756 2.200 1.00 90.75 93 SER A O 1
ATOM 698 N N . SER A 1 94 ? 5.693 -5.540 4.059 1.00 90.44 94 SER A N 1
ATOM 699 C CA . SER A 1 94 ? 6.076 -4.380 4.867 1.00 90.44 94 SER A CA 1
ATOM 700 C C . SER A 1 94 ? 7.599 -4.165 4.959 1.00 90.44 94 SER A C 1
ATOM 702 O O . SER A 1 94 ? 8.431 -5.064 4.776 1.00 90.44 94 SER A O 1
ATOM 704 N N . ALA A 1 95 ? 7.986 -2.940 5.309 1.00 88.44 95 ALA A N 1
ATOM 705 C CA . ALA A 1 95 ? 9.361 -2.485 5.484 1.00 88.44 95 ALA A CA 1
ATOM 706 C C . ALA A 1 95 ? 10.288 -2.663 4.264 1.00 88.44 95 ALA A C 1
ATOM 708 O O . ALA A 1 95 ? 10.446 -1.774 3.437 1.00 88.44 95 ALA A O 1
ATOM 709 N N . ARG A 1 96 ? 11.047 -3.757 4.198 1.00 88.31 96 ARG A N 1
ATOM 710 C CA . ARG A 1 96 ? 12.068 -3.973 3.151 1.00 88.31 96 ARG A CA 1
ATOM 711 C C . ARG A 1 96 ? 11.822 -5.250 2.362 1.00 88.31 96 ARG A C 1
ATOM 713 O O . ARG A 1 96 ? 12.760 -5.801 1.787 1.00 88.31 96 ARG A O 1
ATOM 720 N N . GLN A 1 97 ? 10.583 -5.733 2.387 1.00 90.44 97 GLN A N 1
ATOM 721 C CA . GLN A 1 97 ? 10.213 -7.049 1.874 1.00 90.44 97 GLN A CA 1
ATOM 722 C C . GLN A 1 97 ? 9.237 -6.984 0.692 1.00 90.44 97 GLN A C 1
ATOM 724 O O . GLN A 1 97 ? 9.140 -7.961 -0.039 1.00 90.44 97 GLN A O 1
ATOM 729 N N . PHE A 1 98 ? 8.645 -5.823 0.389 1.00 91.69 98 PHE A N 1
ATOM 730 C CA . PHE A 1 98 ? 7.744 -5.641 -0.761 1.00 91.69 98 PHE A CA 1
ATOM 731 C C . PHE A 1 98 ? 8.321 -6.073 -2.111 1.00 91.69 98 PHE A C 1
ATOM 733 O O . PHE A 1 98 ? 7.579 -6.329 -3.049 1.00 91.69 98 PHE A O 1
ATOM 740 N N . GLY A 1 99 ? 9.648 -6.099 -2.254 1.00 92.31 99 GLY A N 1
ATOM 741 C CA . GLY A 1 99 ? 10.306 -6.516 -3.487 1.00 92.31 99 GLY A CA 1
ATOM 742 C C . GLY A 1 99 ? 10.205 -8.022 -3.774 1.00 92.31 99 GLY A C 1
ATOM 743 O O . GLY A 1 99 ? 10.500 -8.449 -4.890 1.00 92.31 99 GLY A O 1
ATOM 744 N N . ILE A 1 100 ? 9.796 -8.821 -2.783 1.00 94.06 100 ILE A N 1
ATOM 745 C CA . ILE A 1 100 ? 9.670 -10.284 -2.857 1.00 94.06 100 ILE A CA 1
ATOM 746 C C . ILE A 1 100 ? 8.253 -10.790 -2.531 1.00 94.06 100 ILE A C 1
ATOM 748 O O . ILE A 1 100 ? 8.085 -11.983 -2.294 1.00 94.06 100 ILE A O 1
ATOM 752 N N . SER A 1 101 ? 7.259 -9.900 -2.534 1.00 90.88 101 SER A N 1
ATOM 753 C CA . SER A 1 101 ? 5.834 -10.195 -2.320 1.00 90.88 101 SER A CA 1
ATOM 754 C C . SER A 1 101 ? 4.986 -9.713 -3.510 1.00 90.88 101 SER A C 1
ATOM 756 O O . SER A 1 101 ? 5.523 -9.226 -4.513 1.00 90.88 101 SER A O 1
ATOM 758 N N . SER A 1 102 ? 3.659 -9.841 -3.418 1.00 86.94 102 SER A N 1
ATOM 759 C CA . SER A 1 102 ? 2.699 -9.310 -4.399 1.00 86.94 102 SER A CA 1
ATOM 760 C C . SER A 1 102 ? 1.487 -8.656 -3.726 1.00 86.94 102 SER A C 1
ATOM 762 O O . SER A 1 102 ? 1.212 -8.916 -2.559 1.00 86.94 102 SER A O 1
ATOM 764 N N . LEU A 1 103 ? 0.726 -7.852 -4.478 1.00 80.81 103 LEU A N 1
ATOM 765 C CA . LEU A 1 103 ? -0.534 -7.274 -3.984 1.00 80.81 103 LEU A CA 1
ATOM 766 C C . LEU A 1 103 ? -1.581 -8.354 -3.656 1.00 80.81 103 LEU A C 1
ATOM 768 O O . LEU A 1 103 ? -2.317 -8.232 -2.686 1.00 80.81 103 LEU A O 1
ATOM 772 N N . ASP A 1 104 ? -1.617 -9.459 -4.409 1.00 80.75 104 ASP A N 1
ATOM 773 C CA . ASP A 1 104 ? -2.504 -10.593 -4.096 1.00 80.75 104 ASP A CA 1
ATOM 774 C C . ASP A 1 104 ? -2.205 -11.203 -2.717 1.00 80.75 104 ASP A C 1
ATOM 776 O O . ASP A 1 104 ? -3.113 -11.641 -2.003 1.00 80.75 104 ASP A O 1
ATOM 780 N N . GLU A 1 105 ? -0.925 -11.245 -2.341 1.00 86.50 105 GLU A N 1
ATOM 781 C CA . GLU A 1 105 ? -0.491 -11.710 -1.028 1.00 86.50 105 GLU A CA 1
ATOM 782 C C . GLU A 1 105 ? -0.918 -10.729 0.071 1.00 86.50 105 GLU A C 1
ATOM 784 O O . GLU A 1 105 ? -1.471 -11.166 1.083 1.00 86.50 105 GLU A O 1
ATOM 789 N N . ASP A 1 106 ? -0.786 -9.423 -0.172 1.00 86.44 106 ASP A N 1
ATOM 790 C CA . ASP A 1 106 ? -1.250 -8.373 0.740 1.00 86.44 106 ASP A CA 1
ATOM 791 C C . ASP A 1 106 ? -2.769 -8.450 0.958 1.00 86.44 106 ASP A C 1
ATOM 793 O O . ASP A 1 106 ? -3.233 -8.446 2.100 1.00 86.44 106 ASP A O 1
ATOM 797 N N . VAL A 1 107 ? -3.562 -8.642 -0.102 1.00 81.19 107 VAL A N 1
ATOM 798 C CA . VAL A 1 107 ? -5.020 -8.843 -0.007 1.00 81.19 107 VAL A CA 1
ATOM 799 C C . VAL A 1 107 ? -5.366 -10.076 0.838 1.00 81.19 107 VAL A C 1
ATOM 801 O O . VAL A 1 107 ? -6.267 -10.020 1.685 1.00 81.19 107 VAL A O 1
ATOM 804 N N . ALA A 1 108 ? -4.657 -11.193 0.647 1.00 82.06 108 ALA A N 1
ATOM 805 C CA . ALA A 1 108 ? -4.879 -12.416 1.419 1.00 82.06 108 ALA A CA 1
ATOM 806 C C . ALA A 1 108 ? -4.527 -12.240 2.910 1.00 82.06 108 ALA A C 1
ATOM 808 O O . ALA A 1 108 ? -5.250 -12.721 3.793 1.00 82.06 108 ALA A O 1
ATOM 809 N N . GLU A 1 109 ? -3.443 -11.526 3.204 1.00 89.94 109 GLU A N 1
ATOM 810 C CA . GLU A 1 109 ? -2.997 -11.239 4.567 1.00 89.94 109 GLU A CA 1
ATOM 811 C C . GLU A 1 109 ? -3.914 -10.225 5.264 1.00 89.94 109 GLU A C 1
ATOM 813 O O . GLU A 1 109 ? -4.301 -10.446 6.413 1.00 89.94 109 GLU A O 1
ATOM 818 N N . ILE A 1 110 ? -4.381 -9.189 4.560 1.00 86.06 110 ILE A N 1
ATOM 819 C CA . ILE A 1 110 ? -5.398 -8.250 5.058 1.00 86.06 110 ILE A CA 1
ATOM 820 C C . ILE A 1 110 ? -6.704 -8.989 5.369 1.00 86.06 110 ILE A C 1
ATOM 822 O O . ILE A 1 110 ? -7.292 -8.767 6.430 1.00 86.06 110 ILE A O 1
ATOM 826 N N . SER A 1 111 ? -7.150 -9.904 4.500 1.00 83.12 111 SER A N 1
ATOM 827 C CA . SER A 1 111 ? -8.335 -10.731 4.770 1.00 83.12 111 SER A CA 1
ATOM 828 C C . SER A 1 111 ? -8.154 -11.560 6.043 1.00 83.12 111 SER A C 1
ATOM 830 O O . SER A 1 111 ? -9.027 -11.556 6.912 1.00 83.12 111 SER A O 1
ATOM 832 N N . THR A 1 112 ? -6.998 -12.211 6.197 1.00 88.12 112 THR A N 1
ATOM 833 C CA . THR A 1 112 ? -6.663 -12.983 7.404 1.00 88.12 112 THR A CA 1
ATOM 834 C C . THR A 1 112 ? -6.633 -12.095 8.652 1.00 88.12 112 THR A C 1
ATOM 836 O O . THR A 1 112 ? -7.141 -12.487 9.704 1.00 88.12 112 THR A O 1
ATOM 839 N N . ALA A 1 113 ? -6.105 -10.872 8.552 1.00 90.50 113 ALA A N 1
ATOM 840 C CA . ALA A 1 113 ? -6.106 -9.905 9.647 1.00 90.50 113 ALA A CA 1
ATOM 841 C C . ALA A 1 113 ? -7.532 -9.492 10.049 1.00 90.50 113 ALA A C 1
ATOM 843 O O . ALA A 1 113 ? -7.831 -9.395 11.240 1.00 90.50 113 ALA A O 1
ATOM 844 N N . ILE A 1 114 ? -8.434 -9.292 9.082 1.00 87.06 114 ILE A N 1
ATOM 845 C CA . ILE A 1 114 ? -9.848 -8.985 9.344 1.00 87.06 114 ILE A CA 1
ATOM 846 C C . ILE A 1 114 ? -10.539 -10.167 10.035 1.00 87.06 114 ILE A C 1
ATOM 848 O O . ILE A 1 114 ? -11.253 -9.957 11.019 1.00 87.06 114 ILE A O 1
ATOM 852 N N . ASP A 1 115 ? -10.311 -11.395 9.569 1.00 86.88 115 ASP A N 1
ATOM 853 C CA . ASP A 1 115 ? -10.869 -12.603 10.187 1.00 86.88 115 ASP A CA 1
ATOM 854 C C . ASP A 1 115 ? -10.350 -12.794 11.619 1.00 86.88 115 ASP A C 1
ATOM 856 O O . ASP A 1 115 ? -11.124 -13.091 12.537 1.00 86.88 115 ASP A O 1
ATOM 860 N N . PHE A 1 116 ? -9.059 -12.544 11.847 1.00 90.38 116 PHE A N 1
ATOM 861 C CA . PHE A 1 116 ? -8.461 -12.542 13.180 1.00 90.38 116 PHE A CA 1
ATOM 862 C C . PHE A 1 116 ? -9.116 -11.496 14.090 1.00 90.38 116 PHE A C 1
ATOM 864 O O . PHE A 1 116 ? -9.531 -11.805 15.207 1.00 90.38 116 PHE A O 1
ATOM 871 N N . VAL A 1 117 ? -9.271 -10.263 13.603 1.00 88.38 117 VAL A N 1
ATOM 872 C CA . VAL A 1 117 ? -9.908 -9.174 14.351 1.00 88.38 117 VAL A CA 1
ATOM 873 C C . VAL A 1 117 ? -11.357 -9.510 14.710 1.00 88.38 117 VAL A C 1
ATOM 875 O O . VAL A 1 117 ? -11.781 -9.233 15.830 1.00 88.38 117 VAL A O 1
ATOM 878 N N . ARG A 1 118 ? -12.107 -10.138 13.796 1.00 85.25 118 ARG A N 1
ATOM 879 C CA . ARG A 1 118 ? -13.499 -10.584 14.007 1.00 85.25 118 ARG A CA 1
ATOM 880 C C . ARG A 1 118 ? -13.636 -11.772 14.957 1.00 85.25 118 ARG A C 1
ATOM 882 O O . ARG A 1 118 ? -14.687 -11.945 15.564 1.00 85.25 118 ARG A O 1
ATOM 889 N N . SER A 1 119 ? -12.610 -12.612 15.058 1.00 86.31 119 SER A N 1
ATOM 890 C CA . SER A 1 119 ? -12.619 -13.808 15.912 1.00 86.31 119 SER A CA 1
ATOM 891 C C . SER A 1 119 ? -11.964 -13.595 17.275 1.00 86.31 119 SER A C 1
ATOM 893 O O . SER A 1 119 ? -12.032 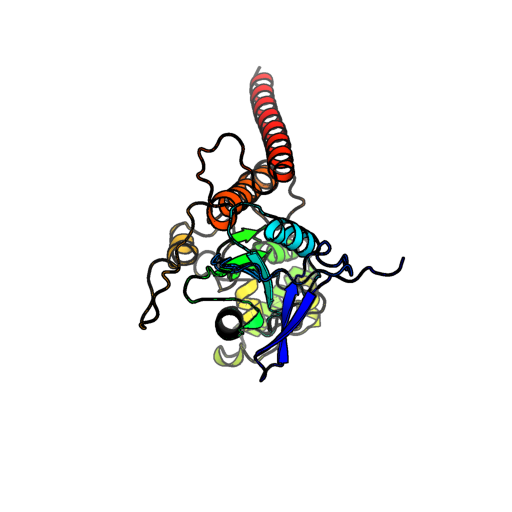-14.493 18.111 1.00 86.31 119 SER A O 1
ATOM 895 N N . THR A 1 120 ? -11.374 -12.421 17.527 1.00 86.06 120 THR A N 1
ATOM 896 C CA . THR A 1 120 ? -10.683 -12.089 18.779 1.00 86.06 120 THR A CA 1
ATOM 897 C C . THR A 1 120 ? -11.610 -11.321 19.731 1.00 86.06 120 THR A C 1
ATOM 899 O O . THR A 1 120 ? -11.807 -10.117 19.549 1.00 86.06 120 THR A O 1
ATOM 902 N N . PRO A 1 121 ? -12.145 -11.952 20.799 1.00 78.69 121 PRO A N 1
ATOM 903 C CA . PRO A 1 121 ? -13.141 -11.317 21.668 1.00 78.69 121 PRO A CA 1
ATOM 904 C C . PRO A 1 121 ? -12.628 -10.069 22.397 1.00 78.69 121 PRO A C 1
ATOM 906 O O . PRO A 1 121 ? -13.400 -9.154 22.661 1.00 78.69 121 PRO A O 1
ATOM 909 N N . SER A 1 122 ? -11.324 -9.999 22.696 1.00 75.94 122 SER A N 1
ATOM 910 C CA . SER A 1 122 ? -10.706 -8.842 23.361 1.00 75.94 122 SER A CA 1
ATOM 911 C C . SER A 1 122 ? -10.655 -7.581 22.494 1.00 75.94 122 SER A C 1
ATOM 913 O O . SER A 1 122 ? -10.424 -6.499 23.026 1.00 75.94 122 SER A O 1
ATOM 915 N N . LEU A 1 123 ? -10.884 -7.696 21.181 1.00 76.75 123 LEU A N 1
ATOM 916 C CA . LEU A 1 123 ? -11.020 -6.553 20.272 1.00 76.75 123 LEU A CA 1
ATOM 917 C C . LEU A 1 123 ? -12.480 -6.092 20.129 1.00 76.75 123 LEU A C 1
ATOM 919 O O . LEU A 1 123 ? -12.753 -5.183 19.349 1.00 76.75 123 LEU A O 1
ATOM 923 N N . GLY A 1 124 ? -13.403 -6.717 20.875 1.00 59.00 124 GLY A N 1
ATOM 924 C CA . GLY A 1 124 ? -14.797 -6.296 21.039 1.00 59.00 124 GLY A CA 1
ATOM 925 C C . GLY A 1 124 ? -15.611 -6.239 19.750 1.00 59.00 124 GLY A C 1
ATOM 926 O O . GLY A 1 124 ? -16.629 -5.548 19.683 1.00 59.00 124 GLY A O 1
ATOM 927 N N . THR A 1 125 ? -15.179 -6.953 18.712 1.00 65.25 125 THR A N 1
ATOM 928 C CA . THR A 1 125 ? -15.852 -6.938 17.420 1.00 65.25 125 THR A CA 1
ATOM 929 C C . THR A 1 125 ? -17.081 -7.841 17.462 1.00 65.25 125 THR A C 1
ATOM 931 O O . THR A 1 125 ? -17.012 -9.058 17.612 1.00 65.25 125 THR A O 1
ATOM 934 N N . SER A 1 126 ? -18.255 -7.227 17.348 1.00 66.56 126 SER A N 1
ATOM 935 C CA . SER A 1 126 ? -19.494 -7.951 17.065 1.00 66.56 126 SER A CA 1
ATOM 936 C C . SER A 1 126 ? -19.698 -8.031 15.551 1.00 66.56 126 SER A C 1
ATOM 938 O O . SER A 1 126 ? -19.065 -7.299 14.791 1.00 66.56 126 SER A O 1
ATOM 940 N N . SER A 1 127 ? -20.641 -8.846 15.078 1.00 63.38 127 SER A N 1
ATOM 941 C CA . SER A 1 127 ? -21.056 -8.801 13.667 1.00 63.38 127 SER A CA 1
ATOM 942 C C . SER A 1 127 ? -21.620 -7.434 13.240 1.00 63.38 127 SER A C 1
ATOM 944 O O . SER A 1 127 ? -21.679 -7.156 12.045 1.00 63.38 127 SER A O 1
ATOM 946 N N . ALA A 1 128 ? -22.009 -6.579 14.196 1.00 58.25 128 ALA A N 1
ATOM 947 C CA . ALA A 1 128 ? -22.451 -5.205 13.962 1.00 58.25 128 ALA A CA 1
ATOM 948 C C . ALA A 1 128 ? -21.296 -4.181 13.928 1.00 58.25 128 ALA A C 1
ATOM 950 O O . ALA A 1 128 ? -21.521 -3.022 13.574 1.00 58.25 128 ALA A O 1
ATOM 951 N N . SER A 1 129 ? -20.072 -4.584 14.287 1.00 73.56 129 SER A N 1
ATOM 952 C CA . SER A 1 129 ? -18.885 -3.730 14.235 1.00 73.56 129 SER A CA 1
ATOM 953 C C . SER A 1 129 ? -18.446 -3.481 12.796 1.00 73.56 129 SER A C 1
ATOM 955 O O . SER A 1 129 ? -18.295 -4.407 11.996 1.00 73.56 129 SER A O 1
ATOM 957 N N . ARG A 1 130 ? -18.194 -2.215 12.464 1.00 77.50 130 ARG A N 1
ATOM 958 C CA . ARG A 1 130 ? -17.631 -1.829 11.167 1.00 77.50 130 ARG A CA 1
ATOM 959 C C . ARG A 1 130 ? -16.124 -2.049 11.169 1.00 77.50 130 ARG A C 1
ATOM 961 O O . ARG A 1 130 ? -15.460 -1.756 12.159 1.00 77.50 130 ARG A O 1
ATOM 968 N N . VAL A 1 131 ? -15.594 -2.511 10.040 1.00 80.50 131 VAL A N 1
ATOM 969 C CA . VAL A 1 131 ? -14.154 -2.523 9.763 1.00 80.50 131 VAL A CA 1
ATOM 970 C C . VAL A 1 131 ? -13.910 -1.594 8.586 1.00 80.50 131 VAL A C 1
ATOM 972 O O . VAL A 1 131 ? -14.462 -1.800 7.507 1.00 80.50 131 VAL A O 1
ATOM 975 N N . VAL A 1 132 ? -13.113 -0.561 8.815 1.00 79.81 132 VAL A N 1
ATOM 976 C CA . VAL A 1 132 ? -12.717 0.429 7.818 1.00 79.81 132 VAL A CA 1
ATOM 977 C C . VAL A 1 132 ? -11.267 0.183 7.437 1.00 79.81 132 VAL A C 1
ATOM 979 O O . VAL A 1 132 ? -10.413 0.118 8.315 1.00 79.81 132 VAL A O 1
ATOM 982 N N . LEU A 1 133 ? -10.990 0.085 6.138 1.00 79.00 133 LEU A N 1
ATOM 983 C CA . LEU A 1 133 ? -9.645 -0.117 5.606 1.00 79.00 133 LEU A CA 1
ATOM 984 C C . LEU A 1 133 ? -9.032 1.212 5.147 1.00 79.00 133 LEU A C 1
ATOM 986 O O . LEU A 1 133 ? -9.543 1.857 4.228 1.00 79.00 133 LEU A O 1
ATOM 990 N N . MET A 1 134 ? -7.932 1.614 5.778 1.00 80.75 134 MET A N 1
ATOM 991 C CA . MET A 1 134 ? -7.231 2.868 5.516 1.00 80.75 134 MET A CA 1
ATOM 992 C C . MET A 1 134 ? -5.820 2.608 5.002 1.00 80.75 134 MET A C 1
ATOM 994 O O . MET A 1 134 ? -4.963 2.175 5.764 1.00 80.75 134 MET A O 1
ATOM 998 N N . GLY A 1 135 ? -5.575 2.932 3.735 1.00 79.06 135 GLY A N 1
ATOM 999 C CA . GLY A 1 135 ? -4.254 2.874 3.122 1.00 79.06 135 GLY A CA 1
ATOM 1000 C C . GLY A 1 135 ? -3.468 4.171 3.307 1.00 79.06 135 GLY A C 1
ATOM 1001 O O . GLY A 1 135 ? -4.021 5.275 3.231 1.00 79.06 135 GLY A O 1
ATOM 1002 N N . HIS A 1 136 ? -2.165 4.038 3.538 1.00 75.81 136 HIS A N 1
ATOM 1003 C CA . HIS A 1 136 ? -1.198 5.129 3.574 1.00 75.81 136 HIS A CA 1
ATOM 1004 C C . HIS A 1 136 ? -0.107 4.937 2.528 1.00 75.81 136 HIS A C 1
ATOM 1006 O O . HIS A 1 136 ? 0.491 3.868 2.443 1.00 75.81 136 HIS A O 1
ATOM 1012 N N . SER A 1 137 ? 0.209 5.994 1.776 1.00 65.81 137 SER A N 1
ATOM 1013 C CA . SER A 1 137 ? 1.240 5.956 0.739 1.00 65.81 137 SER A CA 1
ATOM 1014 C C . SER A 1 137 ? 0.941 4.834 -0.263 1.00 65.81 137 SER A C 1
ATOM 1016 O O . SER A 1 137 ? -0.165 4.775 -0.801 1.00 65.81 137 SER A O 1
ATOM 1018 N N . THR A 1 138 ? 1.861 3.903 -0.491 1.00 58.50 138 THR A N 1
ATOM 1019 C CA . THR A 1 138 ? 1.629 2.771 -1.399 1.00 58.50 138 THR A CA 1
ATOM 1020 C C . THR A 1 138 ? 0.649 1.746 -0.828 1.00 58.50 138 THR A C 1
ATOM 1022 O O . THR A 1 138 ? 0.015 1.051 -1.604 1.00 58.50 138 THR A O 1
ATOM 1025 N N . GLY A 1 139 ? 0.390 1.733 0.487 1.00 57.59 139 GLY A N 1
ATOM 1026 C CA . GLY A 1 139 ? -0.697 0.947 1.093 1.00 57.59 139 GLY A CA 1
ATOM 1027 C C . GLY A 1 139 ? -2.093 1.381 0.630 1.00 57.59 139 GLY A C 1
ATOM 1028 O O . GLY A 1 139 ? -3.094 0.744 0.943 1.00 57.59 139 GLY A O 1
ATOM 1029 N N . CYS A 1 140 ? -2.189 2.471 -0.138 1.00 65.38 140 CYS A N 1
ATOM 1030 C CA . CYS A 1 140 ? -3.395 2.816 -0.881 1.00 65.38 140 CYS A CA 1
ATOM 1031 C C . CYS A 1 140 ? -3.686 1.869 -2.055 1.00 65.38 140 CYS A C 1
ATOM 1033 O O . CYS A 1 140 ? -4.803 1.914 -2.563 1.00 65.38 140 CYS A O 1
ATOM 1035 N N . GLN A 1 141 ? -2.720 1.056 -2.500 1.00 61.44 141 GLN A N 1
ATOM 1036 C CA . GLN A 1 141 ? -2.944 0.001 -3.498 1.00 61.44 141 GLN A CA 1
ATOM 1037 C C . GLN A 1 141 ? -3.962 -1.026 -2.972 1.00 61.44 141 GLN A C 1
ATOM 1039 O O . GLN A 1 141 ? -4.811 -1.476 -3.738 1.00 61.44 141 GLN A O 1
ATOM 1044 N N . ASP A 1 142 ? -3.964 -1.265 -1.655 1.00 53.53 142 ASP A N 1
ATOM 1045 C CA . ASP A 1 142 ? -4.858 -2.209 -0.973 1.00 53.53 142 ASP A CA 1
ATOM 1046 C C . ASP A 1 142 ? -5.977 -1.525 -0.163 1.00 53.53 142 ASP A C 1
ATOM 1048 O O . ASP A 1 142 ? -6.840 -2.190 0.405 1.00 53.53 142 ASP A O 1
ATOM 1052 N N . GLY A 1 143 ? -5.973 -0.190 -0.068 1.00 51.34 143 GLY A N 1
ATOM 1053 C CA . GLY A 1 143 ? -6.816 0.585 0.848 1.00 51.34 143 GLY A CA 1
ATOM 1054 C C . GLY A 1 143 ? -8.065 1.224 0.226 1.00 51.34 143 GLY A C 1
ATOM 1055 O O . GLY A 1 143 ? -8.047 1.702 -0.904 1.00 51.34 143 GLY A O 1
ATOM 1056 N N . ALA A 1 144 ? -9.150 1.330 1.006 1.00 48.78 144 ALA A N 1
ATOM 1057 C CA . ALA A 1 144 ? -10.382 2.021 0.591 1.00 48.78 144 ALA A CA 1
ATOM 1058 C C . ALA A 1 144 ? -10.367 3.535 0.899 1.00 48.78 144 ALA A C 1
ATOM 1060 O O . ALA A 1 144 ? -10.970 4.330 0.169 1.00 48.78 144 ALA A O 1
ATOM 1061 N N . ILE A 1 145 ? -9.674 3.950 1.968 1.00 52.69 145 ILE A N 1
ATOM 1062 C CA . ILE A 1 145 ? -9.275 5.348 2.197 1.00 52.69 145 ILE A CA 1
ATOM 1063 C C . ILE A 1 145 ? -7.850 5.519 1.692 1.00 52.69 145 ILE A C 1
ATOM 1065 O O . ILE A 1 145 ? -6.959 4.788 2.110 1.00 52.69 145 ILE A O 1
ATOM 1069 N N . ILE A 1 146 ? -7.639 6.523 0.851 1.00 56.25 146 ILE A N 1
ATOM 1070 C CA . ILE A 1 146 ? -6.373 6.750 0.164 1.00 56.25 146 ILE A CA 1
ATOM 1071 C C . ILE A 1 146 ? -5.679 7.970 0.797 1.00 56.25 146 ILE A C 1
ATOM 1073 O O . ILE A 1 146 ? -6.055 9.110 0.517 1.00 56.25 146 ILE A O 1
ATOM 1077 N N . GLN A 1 147 ? -4.693 7.760 1.677 1.00 52.09 147 GLN A N 1
ATOM 1078 C CA . GLN A 1 147 ? -3.838 8.840 2.197 1.00 52.09 147 GLN A CA 1
ATOM 1079 C C . GLN A 1 147 ? -2.557 8.965 1.382 1.00 52.09 147 GLN A C 1
ATOM 1081 O O . GLN A 1 147 ? -1.695 8.095 1.470 1.00 52.09 147 GLN A O 1
ATOM 1086 N N . ALA A 1 148 ? -2.387 10.095 0.693 1.00 51.22 148 ALA A N 1
ATOM 1087 C CA . ALA A 1 148 ? -1.173 10.404 -0.065 1.00 51.22 148 ALA A CA 1
ATOM 1088 C C . ALA A 1 148 ? -0.777 9.268 -1.035 1.00 51.22 148 ALA A C 1
ATOM 1090 O O . ALA A 1 148 ? 0.306 8.717 -0.876 1.00 51.22 148 ALA A O 1
ATOM 1091 N N . PRO A 1 149 ? -1.638 8.893 -2.006 1.00 54.16 149 PRO A N 1
ATOM 1092 C CA . PRO A 1 149 ? -1.293 7.885 -3.001 1.00 54.16 149 PRO A CA 1
ATOM 1093 C C . PRO A 1 149 ? -0.117 8.356 -3.845 1.00 54.16 149 PRO A C 1
ATOM 1095 O O . PRO A 1 149 ? 0.104 9.556 -4.026 1.00 54.16 149 PRO A O 1
ATOM 1098 N N . VAL A 1 150 ? 0.620 7.393 -4.376 1.00 58.72 150 VAL A N 1
ATOM 1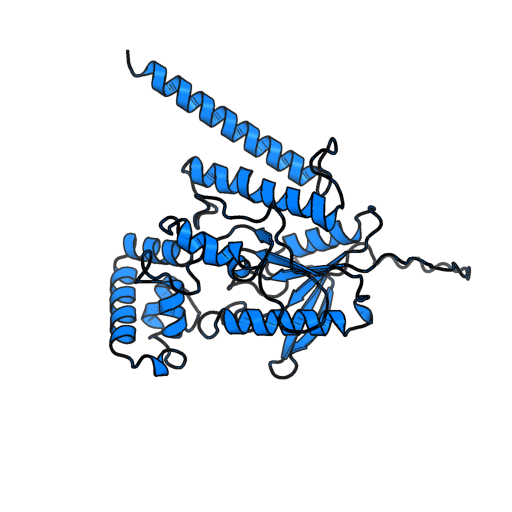099 C CA . VAL A 1 150 ? 1.879 7.644 -5.050 1.00 58.72 150 VAL A CA 1
ATOM 1100 C C . VAL A 1 150 ? 2.048 6.667 -6.215 1.00 58.72 150 VAL A C 1
ATOM 1102 O O . VAL A 1 150 ? 1.828 5.474 -6.043 1.00 58.72 150 VAL A O 1
ATOM 1105 N N . SER A 1 151 ? 2.454 7.159 -7.393 1.00 71.00 151 SER A N 1
ATOM 1106 C CA . SER A 1 151 ? 2.841 6.294 -8.518 1.00 71.00 151 SER A CA 1
ATOM 1107 C C . SER A 1 151 ? 4.301 5.857 -8.398 1.00 71.00 151 SER A C 1
ATOM 1109 O O . SER A 1 151 ? 5.217 6.643 -8.664 1.00 71.00 151 SER A O 1
ATOM 1111 N N . ASP A 1 152 ? 4.514 4.588 -8.047 1.00 77.19 152 ASP A N 1
ATOM 1112 C CA . ASP A 1 152 ? 5.841 3.964 -8.033 1.00 77.19 152 ASP A CA 1
ATOM 1113 C C . ASP A 1 152 ? 6.526 4.075 -9.406 1.00 77.19 152 ASP A C 1
ATOM 1115 O O . ASP A 1 152 ? 7.688 4.491 -9.496 1.00 77.19 152 ASP A O 1
ATOM 1119 N N . ARG A 1 153 ? 5.773 3.819 -10.487 1.00 82.00 153 ARG A N 1
ATOM 1120 C CA . ARG A 1 153 ? 6.241 3.935 -11.875 1.00 82.00 153 ARG A CA 1
ATOM 1121 C C . ARG A 1 153 ? 6.803 5.320 -12.167 1.00 82.00 153 ARG A C 1
ATOM 1123 O O . ARG A 1 153 ? 7.936 5.435 -12.634 1.00 82.00 153 ARG A O 1
ATOM 1130 N N . GLU A 1 154 ? 6.055 6.385 -11.882 1.00 76.88 154 GLU A N 1
ATOM 1131 C CA . GLU A 1 154 ? 6.520 7.751 -12.156 1.00 76.88 154 GLU A CA 1
ATOM 1132 C C . GLU A 1 154 ? 7.787 8.099 -11.360 1.00 76.88 154 GLU A C 1
ATOM 1134 O O . GLU A 1 154 ? 8.679 8.774 -11.883 1.00 76.88 154 GLU A O 1
ATOM 1139 N N . SER A 1 155 ? 7.916 7.587 -10.132 1.00 73.44 155 SER A N 1
ATOM 1140 C CA . SER A 1 155 ? 9.135 7.723 -9.324 1.00 73.44 155 SER A CA 1
ATOM 1141 C C . SER A 1 155 ? 10.353 7.104 -9.997 1.00 73.44 155 SER A C 1
ATOM 1143 O O . SER A 1 155 ? 11.420 7.720 -10.110 1.00 73.44 155 SER A O 1
ATOM 1145 N N . MET A 1 156 ? 10.196 5.873 -10.481 1.00 84.12 156 MET A N 1
ATOM 1146 C CA . MET A 1 156 ? 11.277 5.145 -11.132 1.00 84.12 156 MET A CA 1
ATOM 1147 C C . MET A 1 156 ? 11.625 5.766 -12.490 1.00 84.12 156 MET A C 1
ATOM 1149 O O . MET A 1 156 ? 12.808 5.920 -12.812 1.00 84.12 156 MET A O 1
ATOM 1153 N N . LEU A 1 157 ? 10.623 6.219 -13.250 1.00 84.25 157 LEU A N 1
ATOM 1154 C CA . LEU A 1 157 ? 10.820 6.959 -14.499 1.00 84.25 157 LEU A CA 1
ATOM 1155 C C . LEU A 1 157 ? 11.555 8.284 -14.270 1.00 84.25 157 LEU A C 1
ATOM 1157 O O . LEU A 1 157 ? 12.456 8.623 -15.040 1.00 84.25 157 LEU A O 1
ATOM 1161 N N . HIS A 1 158 ? 11.251 9.004 -13.188 1.00 79.06 158 HIS A N 1
ATOM 1162 C CA . HIS A 1 158 ? 11.990 10.209 -12.818 1.00 79.06 158 HIS A CA 1
ATOM 1163 C C . HIS A 1 158 ? 13.468 9.902 -12.527 1.00 79.06 158 HIS A C 1
ATOM 1165 O O . HIS A 1 158 ? 14.358 10.608 -13.012 1.00 79.06 158 HIS A O 1
ATOM 1171 N N . ALA A 1 159 ? 13.762 8.818 -11.800 1.00 80.12 159 ALA A N 1
ATOM 1172 C CA . ALA A 1 159 ? 15.139 8.383 -11.561 1.00 80.12 159 ALA A CA 1
ATOM 1173 C C . ALA A 1 159 ? 15.873 8.039 -12.874 1.00 80.12 159 ALA A C 1
ATOM 1175 O O . ALA A 1 159 ? 17.028 8.426 -13.058 1.00 80.12 159 ALA A O 1
ATOM 1176 N N . ILE A 1 160 ? 15.200 7.377 -13.821 1.00 90.31 160 ILE A N 1
ATOM 1177 C CA . ILE A 1 160 ? 15.735 7.060 -15.160 1.00 90.31 160 ILE A CA 1
ATOM 1178 C C . ILE A 1 160 ? 15.983 8.325 -15.993 1.00 90.31 160 ILE A C 1
ATOM 1180 O O . ILE A 1 160 ? 16.980 8.418 -16.716 1.00 90.31 160 ILE A O 1
ATOM 1184 N N . ALA A 1 161 ? 15.089 9.311 -15.907 1.00 84.19 161 ALA A N 1
ATOM 1185 C CA . ALA A 1 161 ? 15.214 10.577 -16.622 1.00 84.19 161 ALA A CA 1
ATOM 1186 C C . ALA A 1 161 ? 16.384 11.425 -16.101 1.00 84.19 161 ALA A C 1
ATOM 1188 O O . ALA A 1 161 ? 17.071 12.069 -16.889 1.00 84.19 161 ALA A O 1
ATOM 1189 N N . THR A 1 162 ? 16.636 11.395 -14.792 1.00 84.00 162 THR A N 1
ATOM 1190 C CA . THR A 1 162 ? 17.611 12.279 -14.133 1.00 84.00 162 THR A CA 1
ATOM 1191 C C . THR A 1 162 ? 18.994 11.659 -13.941 1.00 84.00 162 THR A C 1
ATOM 1193 O O . THR A 1 162 ? 19.972 12.389 -13.776 1.00 84.00 162 THR A O 1
ATOM 1196 N N . ARG A 1 163 ? 19.121 10.324 -13.961 1.00 92.19 163 ARG A N 1
ATOM 1197 C CA . ARG A 1 163 ? 20.381 9.618 -13.670 1.00 92.19 163 ARG A CA 1
ATOM 1198 C C . ARG A 1 163 ? 20.703 8.572 -14.736 1.00 92.19 163 ARG A C 1
ATOM 1200 O O . ARG A 1 163 ? 20.060 7.527 -14.808 1.00 92.19 163 ARG A O 1
ATOM 1207 N N . ALA A 1 164 ? 21.794 8.777 -15.477 1.00 94.56 164 ALA A N 1
ATOM 1208 C CA . ALA A 1 164 ? 22.259 7.834 -16.504 1.00 94.56 164 ALA A CA 1
ATOM 1209 C C . ALA A 1 164 ? 22.497 6.409 -15.964 1.00 94.56 164 ALA A C 1
ATOM 1211 O O . ALA A 1 164 ? 22.148 5.431 -16.620 1.00 94.56 164 ALA A O 1
ATOM 1212 N N . ALA A 1 165 ? 23.016 6.285 -14.736 1.00 95.44 165 ALA A N 1
ATOM 1213 C CA . ALA A 1 165 ? 23.200 4.988 -14.083 1.00 95.44 165 ALA A CA 1
ATOM 1214 C C . ALA A 1 165 ? 21.870 4.254 -13.822 1.00 95.44 165 ALA A C 1
ATOM 1216 O O . ALA A 1 165 ? 21.822 3.034 -13.936 1.00 95.44 165 ALA A O 1
ATOM 1217 N N . CYS A 1 166 ? 20.787 4.978 -13.508 1.00 94.25 166 CYS A N 1
ATOM 1218 C CA . CYS A 1 166 ? 19.457 4.378 -13.368 1.00 94.25 166 CYS A CA 1
ATOM 1219 C C . CYS A 1 166 ? 18.925 3.895 -14.710 1.00 94.25 166 CYS A C 1
ATOM 1221 O O . CYS A 1 166 ? 18.387 2.800 -14.772 1.00 94.25 166 CYS A O 1
ATOM 1223 N N . ARG A 1 167 ? 19.111 4.672 -15.781 1.00 95.94 167 ARG A N 1
ATOM 1224 C CA . ARG A 1 167 ? 18.706 4.256 -17.128 1.00 95.94 167 ARG A CA 1
ATOM 1225 C C . ARG A 1 167 ? 19.369 2.944 -17.539 1.00 95.94 167 ARG A C 1
ATOM 1227 O O . ARG A 1 167 ? 18.666 1.982 -17.807 1.00 95.94 167 ARG A O 1
ATOM 1234 N N . ALA A 1 168 ? 20.699 2.883 -17.470 1.00 97.31 168 ALA A N 1
ATOM 1235 C CA . ALA A 1 168 ? 21.441 1.669 -17.808 1.00 97.31 168 ALA A CA 1
ATOM 1236 C C . ALA A 1 168 ? 21.026 0.467 -16.939 1.00 97.31 168 ALA A C 1
ATOM 1238 O O . ALA A 1 168 ? 20.904 -0.648 -17.438 1.00 97.31 168 ALA A O 1
ATOM 1239 N N . ALA A 1 169 ? 20.775 0.693 -15.645 1.00 97.75 169 ALA A N 1
ATOM 1240 C CA . ALA A 1 169 ? 20.308 -0.358 -14.750 1.00 97.75 169 ALA A CA 1
ATOM 1241 C C . ALA A 1 169 ? 18.887 -0.838 -15.079 1.00 97.75 169 ALA A C 1
ATOM 1243 O O . ALA A 1 169 ? 18.642 -2.039 -15.046 1.00 97.75 169 ALA A O 1
ATOM 1244 N N . ALA A 1 170 ? 17.967 0.070 -15.412 1.00 97.31 170 ALA A N 1
ATOM 1245 C CA . ALA A 1 170 ? 16.611 -0.290 -15.810 1.00 97.31 170 ALA A CA 1
ATOM 1246 C C . ALA A 1 170 ? 16.592 -1.064 -17.132 1.00 97.31 170 ALA A C 1
ATOM 1248 O O . ALA A 1 170 ? 15.906 -2.080 -17.221 1.00 97.31 170 ALA A O 1
ATOM 1249 N N . ASP A 1 171 ? 17.379 -0.631 -18.120 1.00 97.31 171 ASP A N 1
ATOM 1250 C CA . ASP A 1 171 ? 17.510 -1.318 -19.408 1.00 97.31 171 ASP A CA 1
ATOM 1251 C C . ASP A 1 171 ? 18.013 -2.755 -19.210 1.00 97.31 171 ASP A C 1
ATOM 1253 O O . ASP A 1 171 ? 17.451 -3.697 -19.769 1.00 97.31 171 ASP A O 1
ATOM 1257 N N . GLU A 1 172 ? 19.017 -2.947 -18.349 1.00 98.19 172 GLU A N 1
ATOM 1258 C CA . GLU A 1 172 ? 19.546 -4.274 -18.032 1.00 98.19 172 GLU A CA 1
ATOM 1259 C C . GLU A 1 172 ? 18.547 -5.135 -17.242 1.00 98.19 172 GLU A C 1
ATOM 1261 O O . GLU A 1 172 ? 18.361 -6.307 -17.572 1.00 98.19 172 GLU A O 1
ATOM 1266 N N . CYS A 1 173 ? 17.844 -4.574 -16.250 1.00 98.19 173 CYS A N 1
ATOM 1267 C CA . CYS A 1 173 ? 16.773 -5.285 -15.543 1.00 98.19 173 CYS A CA 1
ATOM 1268 C C . CYS A 1 173 ? 15.662 -5.738 -16.504 1.00 98.19 173 CYS A C 1
ATOM 1270 O O . CYS A 1 173 ? 15.233 -6.892 -16.451 1.00 98.19 173 CYS A O 1
ATOM 1272 N N . ASN A 1 174 ? 15.235 -4.862 -17.418 1.00 97.12 174 ASN A N 1
ATOM 1273 C CA . ASN A 1 174 ? 14.215 -5.168 -18.421 1.00 97.12 174 ASN A CA 1
ATOM 1274 C C . ASN A 1 174 ? 14.704 -6.221 -19.423 1.00 97.12 174 ASN A C 1
ATOM 1276 O O . ASN A 1 174 ? 13.941 -7.110 -19.801 1.00 97.12 174 ASN A O 1
ATOM 1280 N N . ARG A 1 175 ? 15.985 -6.181 -19.810 1.00 97.81 175 ARG A N 1
ATOM 1281 C CA . ARG A 1 175 ? 16.604 -7.212 -20.652 1.00 97.81 175 ARG A CA 1
ATOM 1282 C C . ARG A 1 175 ? 16.598 -8.572 -19.956 1.00 97.81 175 ARG A C 1
ATOM 1284 O O . ARG A 1 175 ? 16.204 -9.561 -20.570 1.00 97.81 175 ARG A O 1
ATOM 1291 N N . ILE A 1 176 ? 17.002 -8.628 -18.683 1.00 98.25 176 ILE A N 1
ATOM 1292 C CA . ILE A 1 176 ? 16.971 -9.861 -17.882 1.00 98.25 176 ILE A CA 1
ATOM 1293 C C . ILE A 1 176 ? 15.541 -10.401 -17.817 1.00 98.25 176 ILE A C 1
ATOM 1295 O O . ILE A 1 176 ? 15.330 -11.570 -18.143 1.00 98.25 176 ILE A O 1
ATOM 1299 N N . ALA A 1 177 ? 14.566 -9.548 -17.489 1.00 97.62 177 ALA A N 1
ATOM 1300 C CA . ALA A 1 177 ? 13.154 -9.913 -17.432 1.00 97.62 177 ALA A CA 1
ATOM 1301 C C . ALA A 1 177 ? 12.643 -10.493 -18.763 1.00 97.62 177 ALA A C 1
ATOM 1303 O O . ALA A 1 177 ? 12.063 -11.576 -18.772 1.00 97.62 177 ALA A O 1
ATOM 1304 N N . ALA A 1 178 ? 12.937 -9.836 -19.889 1.00 97.06 178 ALA A N 1
ATOM 1305 C CA . ALA A 1 178 ? 12.518 -10.276 -21.221 1.00 97.06 178 ALA A CA 1
ATOM 1306 C C . ALA A 1 178 ? 13.147 -11.613 -21.655 1.00 97.06 178 ALA A C 1
ATOM 1308 O O . ALA A 1 178 ? 12.540 -12.364 -22.415 1.00 97.06 178 ALA A O 1
ATOM 1309 N N . THR A 1 179 ? 14.362 -11.918 -21.188 1.00 97.81 179 THR A N 1
ATOM 1310 C CA . THR A 1 179 ? 15.045 -13.194 -21.482 1.00 97.81 179 THR A CA 1
ATOM 1311 C C . THR A 1 179 ? 14.733 -14.312 -20.487 1.00 97.81 179 THR A C 1
ATOM 1313 O O . THR A 1 179 ? 15.090 -15.463 -20.736 1.00 97.81 179 THR A O 1
ATOM 1316 N N . THR A 1 180 ? 14.083 -13.994 -19.367 1.00 98.31 180 THR A N 1
ATOM 1317 C CA . THR A 1 180 ? 13.695 -14.978 -18.354 1.00 98.31 180 THR A CA 1
ATOM 1318 C C . THR A 1 180 ? 12.309 -15.535 -18.695 1.00 98.31 180 THR A C 1
ATOM 1320 O O . THR A 1 180 ? 11.408 -14.743 -18.978 1.00 98.31 180 THR A O 1
ATOM 1323 N N . PRO A 1 181 ? 12.098 -16.865 -18.660 1.00 98.00 181 PRO A N 1
ATOM 1324 C CA . PRO A 1 181 ? 10.775 -17.458 -18.848 1.00 98.00 181 PRO A CA 1
ATOM 1325 C C . PRO A 1 181 ? 9.724 -16.850 -17.896 1.00 98.00 181 PRO A C 1
ATOM 1327 O O . PRO A 1 181 ? 10.032 -16.688 -16.711 1.00 98.00 181 PRO A O 1
ATOM 1330 N N . PRO A 1 182 ? 8.505 -16.509 -18.367 1.00 96.00 182 PRO A N 1
ATOM 1331 C CA . PRO A 1 182 ? 7.485 -15.857 -17.536 1.00 96.00 182 PRO A CA 1
ATOM 1332 C C . PRO A 1 182 ? 7.133 -16.601 -16.240 1.00 96.00 182 PRO A C 1
ATOM 1334 O O . PRO A 1 182 ? 6.918 -15.979 -15.204 1.00 96.00 182 PRO A O 1
ATOM 1337 N N . ASP A 1 183 ? 7.133 -17.934 -16.260 1.00 96.56 183 ASP A N 1
ATOM 1338 C CA . ASP A 1 183 ? 6.875 -18.791 -15.096 1.00 96.56 183 ASP A CA 1
ATOM 1339 C C . ASP A 1 183 ? 7.969 -18.709 -14.016 1.00 96.56 183 ASP A C 1
ATOM 1341 O O . ASP A 1 183 ? 7.720 -19.014 -12.850 1.00 96.56 183 ASP A O 1
ATOM 1345 N N . ALA A 1 184 ? 9.163 -18.230 -14.370 1.00 97.56 184 ALA A N 1
ATOM 1346 C CA . ALA A 1 184 ? 10.260 -17.994 -13.437 1.00 97.56 184 ALA A CA 1
ATOM 1347 C C . ALA A 1 184 ? 10.286 -16.560 -12.869 1.00 97.56 184 ALA A C 1
ATOM 1349 O O . ALA A 1 184 ? 11.101 -16.263 -11.991 1.00 97.56 184 ALA A O 1
ATOM 1350 N N . HIS A 1 185 ? 9.416 -15.648 -13.326 1.00 97.06 185 HIS A N 1
ATOM 1351 C CA . HIS A 1 185 ? 9.461 -14.235 -12.911 1.00 97.06 185 HIS A CA 1
ATOM 1352 C C . HIS A 1 185 ? 9.181 -14.037 -11.417 1.00 97.06 185 HIS A C 1
ATOM 1354 O O . HIS A 1 185 ? 9.797 -13.175 -10.791 1.00 97.06 185 HIS A O 1
ATOM 1360 N N . ALA A 1 186 ? 8.306 -14.862 -10.836 1.00 95.50 186 ALA A N 1
ATOM 1361 C CA . ALA A 1 186 ? 7.934 -14.805 -9.420 1.00 95.50 186 ALA A CA 1
ATOM 1362 C C . ALA A 1 186 ? 8.955 -15.462 -8.472 1.00 95.50 186 ALA A C 1
ATOM 1364 O O . ALA A 1 186 ? 8.793 -15.408 -7.258 1.00 95.50 186 ALA A O 1
ATOM 1365 N N . THR A 1 187 ? 10.005 -16.094 -9.000 1.00 96.75 187 THR A N 1
ATOM 1366 C CA . THR A 1 187 ? 11.021 -16.802 -8.196 1.00 96.75 187 THR A CA 1
ATOM 1367 C C . THR A 1 187 ? 12.449 -16.353 -8.498 1.00 96.75 187 THR A C 1
ATOM 1369 O O . THR A 1 187 ? 13.383 -16.739 -7.796 1.00 96.75 187 THR A O 1
ATOM 1372 N N . THR A 1 188 ? 12.634 -15.505 -9.511 1.00 98.12 188 THR A N 1
ATOM 1373 C CA . THR A 1 188 ? 13.946 -15.008 -9.930 1.00 98.12 188 THR A CA 1
ATOM 1374 C C . THR A 1 188 ? 14.177 -13.595 -9.409 1.00 98.12 188 THR A C 1
ATOM 1376 O O . THR A 1 188 ? 13.427 -12.673 -9.728 1.00 98.12 188 THR A O 1
ATOM 1379 N N . LEU A 1 189 ? 15.253 -13.415 -8.641 1.00 98.25 189 LEU A N 1
ATOM 1380 C CA . LEU A 1 189 ? 15.712 -12.105 -8.185 1.00 98.25 189 LEU A CA 1
ATOM 1381 C C . LEU A 1 189 ? 16.544 -11.408 -9.264 1.00 98.25 189 LEU A C 1
ATOM 1383 O O . LEU A 1 189 ? 17.466 -11.993 -9.836 1.00 98.25 189 LEU A O 1
ATOM 1387 N N . LEU A 1 190 ? 16.273 -10.125 -9.478 1.00 98.38 190 LEU A N 1
ATOM 1388 C CA . LEU A 1 190 ? 17.128 -9.258 -10.277 1.00 98.38 190 LEU A CA 1
ATOM 1389 C C . LEU A 1 190 ? 18.455 -8.966 -9.556 1.00 98.38 190 LEU A C 1
ATOM 1391 O O . LEU A 1 190 ? 18.511 -8.956 -8.319 1.00 98.38 190 LEU A O 1
ATOM 1395 N N . PRO A 1 191 ? 19.536 -8.663 -10.300 1.00 98.12 191 PRO A N 1
ATOM 1396 C CA . PRO A 1 191 ? 20.811 -8.310 -9.697 1.00 98.12 191 PRO A CA 1
ATOM 1397 C C . PRO A 1 191 ? 20.690 -7.082 -8.785 1.00 98.12 191 PRO A C 1
ATOM 1399 O O . PRO A 1 191 ? 20.439 -5.964 -9.234 1.00 98.12 191 PRO A O 1
ATOM 1402 N N . TYR A 1 192 ? 20.952 -7.279 -7.492 1.00 97.25 192 TYR A N 1
ATOM 1403 C CA . TYR A 1 192 ? 20.785 -6.243 -6.468 1.00 97.25 192 TYR A CA 1
ATOM 1404 C C . TYR A 1 192 ? 21.575 -4.955 -6.748 1.00 97.25 192 TYR A C 1
ATOM 1406 O O . TYR A 1 192 ? 21.126 -3.858 -6.428 1.00 97.25 192 TYR A O 1
ATOM 1414 N N . HIS A 1 193 ? 22.751 -5.054 -7.379 1.00 97.12 193 HIS A N 1
ATOM 1415 C CA . HIS A 1 193 ? 23.557 -3.878 -7.719 1.00 97.12 193 HIS A CA 1
ATOM 1416 C C . HIS A 1 193 ? 22.879 -2.936 -8.732 1.00 97.12 193 HIS A C 1
ATOM 1418 O O . HIS A 1 193 ? 23.233 -1.758 -8.769 1.00 97.12 193 HIS A O 1
ATOM 1424 N N . LEU A 1 194 ? 21.901 -3.432 -9.498 1.00 97.69 194 LEU A N 1
ATOM 1425 C CA . LEU A 1 194 ? 21.071 -2.646 -10.410 1.00 97.69 194 LEU A CA 1
ATOM 1426 C C . LEU A 1 194 ? 19.859 -2.068 -9.670 1.00 97.69 194 LEU A C 1
ATOM 1428 O O . LEU A 1 194 ? 19.629 -0.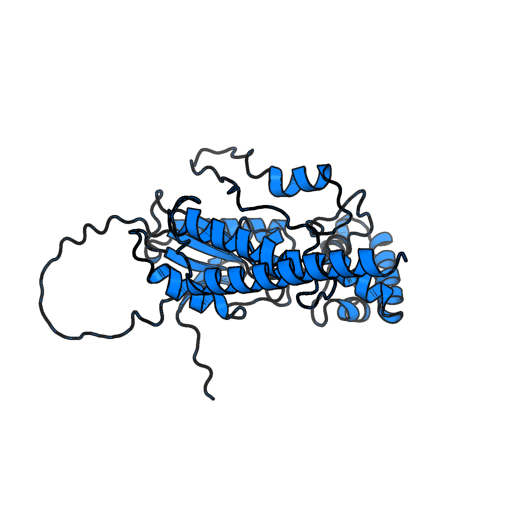858 -9.690 1.00 97.69 194 LEU A O 1
ATOM 1432 N N . THR A 1 195 ? 19.118 -2.913 -8.950 1.00 96.31 195 THR A N 1
ATOM 1433 C CA . THR A 1 195 ? 17.842 -2.529 -8.321 1.00 96.31 195 THR A CA 1
ATOM 1434 C C . THR A 1 195 ? 18.018 -1.607 -7.116 1.00 96.31 195 THR A C 1
ATOM 1436 O O . THR A 1 195 ? 17.186 -0.724 -6.894 1.00 96.31 195 THR A O 1
ATOM 1439 N N . ARG A 1 196 ? 19.148 -1.689 -6.397 1.00 94.38 196 ARG A N 1
ATOM 1440 C CA . ARG 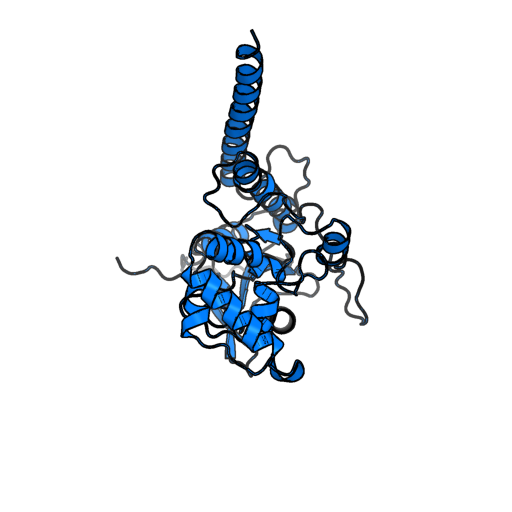A 1 196 ? 19.467 -0.778 -5.282 1.00 94.38 196 ARG A CA 1
ATOM 1441 C C . ARG A 1 196 ? 19.520 0.697 -5.673 1.00 94.38 196 ARG A C 1
ATOM 1443 O O . ARG A 1 196 ? 19.427 1.567 -4.811 1.00 94.38 196 ARG A O 1
ATOM 1450 N N . LEU A 1 197 ? 19.689 0.999 -6.962 1.00 92.62 197 LEU A N 1
ATOM 1451 C CA . LEU A 1 197 ? 19.665 2.373 -7.464 1.00 92.62 197 LEU A CA 1
ATOM 1452 C C . LEU A 1 197 ? 18.272 3.010 -7.385 1.00 92.62 197 LEU A C 1
ATOM 1454 O O . LEU A 1 197 ? 18.201 4.241 -7.403 1.00 92.62 197 LEU A O 1
ATOM 1458 N N . PHE A 1 198 ? 17.228 2.182 -7.282 1.00 90.75 198 PHE A N 1
ATOM 1459 C CA . PHE A 1 198 ? 15.818 2.559 -7.197 1.00 90.75 198 PHE A CA 1
ATOM 1460 C C . PHE A 1 198 ? 15.261 2.350 -5.790 1.00 90.75 198 PHE A C 1
ATOM 1462 O O . PHE A 1 198 ? 14.679 3.261 -5.216 1.00 90.75 198 PHE A O 1
ATOM 1469 N N . VAL A 1 199 ? 15.490 1.165 -5.218 1.00 88.56 199 VAL A N 1
ATOM 1470 C CA . VAL A 1 199 ? 14.838 0.719 -3.973 1.00 88.56 199 VAL A CA 1
ATOM 1471 C C . VAL A 1 199 ? 15.835 0.404 -2.857 1.00 88.56 199 VAL A C 1
ATOM 1473 O O . VAL A 1 199 ? 15.540 -0.344 -1.932 1.00 88.56 199 VAL A O 1
ATOM 1476 N N . SER A 1 200 ? 17.037 0.985 -2.916 1.00 90.19 200 SER A N 1
ATOM 1477 C CA . SER A 1 200 ? 18.057 0.911 -1.862 1.00 90.19 200 SER A CA 1
ATOM 1478 C C . SER A 1 200 ? 18.379 -0.521 -1.406 1.00 90.19 200 SER A C 1
ATOM 1480 O O . SER A 1 200 ? 19.162 -1.197 -2.057 1.00 90.19 200 SER A O 1
ATOM 1482 N N . SER A 1 201 ? 17.803 -0.994 -0.300 1.00 89.44 201 SER A N 1
ATOM 1483 C CA . SER A 1 201 ? 18.165 -2.261 0.358 1.00 89.44 201 SER A CA 1
ATOM 1484 C C . SER A 1 201 ? 17.157 -3.391 0.156 1.00 89.44 201 SER A C 1
ATOM 1486 O O . SER A 1 201 ? 17.184 -4.373 0.893 1.00 89.44 201 SER A O 1
ATOM 1488 N N . VAL A 1 202 ? 16.278 -3.257 -0.835 1.00 92.94 202 VAL A N 1
ATOM 1489 C CA . VAL A 1 202 ? 15.183 -4.199 -1.081 1.00 92.94 202 VAL A CA 1
ATOM 1490 C C . VAL A 1 202 ? 15.573 -5.188 -2.188 1.00 92.94 202 VAL A C 1
ATOM 1492 O O . VAL A 1 202 ? 15.907 -4.751 -3.296 1.00 92.94 202 VAL A O 1
ATOM 1495 N N . PRO A 1 203 ? 15.569 -6.510 -1.921 1.00 95.00 203 PRO A N 1
ATOM 1496 C CA . PRO A 1 203 ? 15.698 -7.518 -2.971 1.00 95.00 203 PRO A CA 1
ATOM 1497 C C . PRO A 1 203 ? 14.466 -7.465 -3.872 1.00 95.00 203 PRO A C 1
ATOM 1499 O O . PRO A 1 203 ? 13.378 -7.201 -3.384 1.00 95.00 203 PRO A O 1
ATOM 1502 N N . MET A 1 204 ? 14.621 -7.706 -5.171 1.00 96.81 204 MET A N 1
ATOM 1503 C CA . MET A 1 204 ? 13.547 -7.464 -6.134 1.00 96.81 204 MET A CA 1
ATOM 1504 C C . MET A 1 204 ? 13.363 -8.664 -7.058 1.00 96.81 204 MET A C 1
ATOM 1506 O O . MET A 1 204 ? 14.283 -9.004 -7.805 1.00 96.81 204 MET A O 1
ATOM 1510 N N . LEU A 1 205 ? 12.189 -9.290 -7.013 1.00 97.75 205 LEU A N 1
ATOM 1511 C CA . LEU A 1 205 ? 11.761 -10.281 -7.997 1.00 97.75 205 LEU A CA 1
ATOM 1512 C C . LEU A 1 205 ? 11.529 -9.620 -9.357 1.00 97.75 205 LEU A C 1
ATOM 1514 O O . LEU A 1 205 ? 11.179 -8.440 -9.437 1.00 97.75 205 LEU A O 1
ATOM 1518 N N . ILE A 1 206 ? 11.679 -10.391 -10.434 1.00 98.12 206 ILE A N 1
ATOM 1519 C CA . ILE A 1 206 ? 11.349 -9.918 -11.784 1.00 98.12 206 ILE A CA 1
ATOM 1520 C C . ILE A 1 206 ? 9.871 -9.523 -11.867 1.00 98.12 206 ILE A C 1
ATOM 1522 O O . ILE A 1 206 ? 9.570 -8.450 -12.384 1.00 98.12 206 ILE A O 1
ATOM 1526 N N . SER A 1 207 ? 8.962 -10.339 -11.323 1.00 96.56 207 SER A N 1
ATOM 1527 C CA . SER A 1 207 ? 7.523 -10.034 -11.308 1.00 96.56 207 SER A CA 1
ATOM 1528 C C . SER A 1 207 ? 7.235 -8.686 -10.646 1.00 96.56 207 SER A C 1
ATOM 1530 O O . SER A 1 207 ? 6.547 -7.841 -11.217 1.00 96.56 207 SER A O 1
ATOM 1532 N N . ARG A 1 208 ? 7.832 -8.444 -9.475 1.00 94.69 208 ARG A N 1
ATOM 1533 C CA . ARG A 1 208 ? 7.645 -7.203 -8.723 1.00 94.69 208 ARG A CA 1
ATOM 1534 C C . ARG A 1 208 ? 8.268 -5.999 -9.424 1.00 94.69 208 ARG A C 1
ATOM 1536 O O . ARG A 1 208 ? 7.656 -4.938 -9.463 1.00 94.69 208 ARG A O 1
ATOM 1543 N N . TRP A 1 209 ? 9.440 -6.165 -10.039 1.00 96.12 209 TRP A N 1
ATOM 1544 C CA . TRP A 1 209 ? 10.045 -5.125 -10.873 1.00 96.12 209 TRP A CA 1
ATOM 1545 C C . TRP A 1 209 ? 9.144 -4.730 -12.040 1.00 96.12 209 TRP A C 1
ATOM 1547 O O . TRP A 1 209 ? 8.929 -3.542 -12.252 1.00 96.12 209 TRP A O 1
ATOM 1557 N N . LEU A 1 210 ? 8.609 -5.706 -12.781 1.00 95.62 210 LEU A N 1
ATOM 1558 C CA . LEU A 1 210 ? 7.722 -5.447 -13.916 1.00 95.62 210 LEU A CA 1
ATOM 1559 C C . LEU A 1 210 ? 6.416 -4.779 -13.480 1.00 95.62 210 LEU A C 1
ATOM 1561 O O . LEU A 1 210 ? 5.942 -3.892 -14.184 1.00 95.62 210 LEU A O 1
ATOM 1565 N N . SER A 1 211 ? 5.885 -5.151 -12.316 1.00 92.19 211 SER A N 1
ATOM 1566 C CA . SER A 1 211 ? 4.704 -4.516 -11.731 1.00 92.19 211 SER A CA 1
ATOM 1567 C C . SER A 1 211 ? 4.963 -3.048 -11.355 1.00 92.19 211 SER A C 1
ATOM 1569 O O . SER A 1 211 ? 4.252 -2.163 -11.830 1.00 92.19 211 SER A O 1
ATOM 1571 N N . LEU A 1 212 ? 6.042 -2.757 -10.615 1.00 89.31 212 LEU A N 1
ATOM 1572 C CA . LEU A 1 212 ? 6.402 -1.393 -10.194 1.00 89.31 212 LEU A CA 1
ATOM 1573 C C . LEU A 1 212 ? 6.815 -0.490 -11.366 1.00 89.31 212 LEU A C 1
ATOM 1575 O O . LEU A 1 212 ? 6.393 0.660 -11.451 1.00 89.31 212 LEU A O 1
ATOM 1579 N N . MET A 1 213 ? 7.649 -1.000 -12.278 1.00 90.38 213 MET A N 1
ATOM 1580 C CA . MET A 1 213 ? 8.111 -0.250 -13.451 1.00 90.38 213 MET A CA 1
ATOM 1581 C C . MET A 1 213 ? 7.026 -0.079 -14.502 1.00 90.38 213 MET A C 1
ATOM 1583 O O . MET A 1 213 ? 7.069 0.896 -15.251 1.00 90.38 213 MET A O 1
ATOM 1587 N N . SER A 1 214 ? 6.118 -1.055 -14.598 1.00 90.44 214 SER A N 1
ATOM 1588 C CA . SER A 1 214 ? 5.018 -1.101 -15.559 1.00 90.44 214 SER A CA 1
ATOM 1589 C C . SER A 1 214 ? 5.436 -0.628 -16.962 1.00 90.44 214 SER A C 1
ATOM 1591 O O . SER A 1 214 ? 4.933 0.378 -17.465 1.00 90.44 214 SER A O 1
ATOM 1593 N N . PRO A 1 215 ? 6.394 -1.321 -17.614 1.00 89.19 215 PRO A N 1
ATOM 1594 C CA . PRO A 1 215 ? 6.986 -0.868 -18.876 1.00 89.19 215 PRO A CA 1
ATOM 1595 C C . PRO A 1 215 ? 5.998 -0.844 -20.052 1.00 89.19 215 PRO A C 1
ATOM 1597 O O . PRO A 1 215 ? 6.260 -0.163 -21.038 1.00 89.19 215 PRO A O 1
ATOM 1600 N N . SER A 1 216 ? 4.881 -1.569 -19.945 1.00 88.81 216 SER A N 1
ATOM 1601 C CA . SER A 1 216 ? 3.803 -1.604 -20.941 1.00 88.81 216 SER A CA 1
ATOM 1602 C C . SER A 1 216 ? 2.684 -0.587 -20.664 1.00 88.81 216 SER A C 1
ATOM 1604 O O . SER A 1 216 ? 1.680 -0.584 -21.368 1.00 88.81 216 SER A O 1
ATOM 1606 N N . SER A 1 217 ? 2.819 0.240 -19.623 1.00 86.75 217 SER A N 1
ATOM 1607 C CA . SER A 1 217 ? 1.883 1.322 -19.303 1.00 86.75 217 SER A CA 1
ATOM 1608 C C . SER A 1 217 ? 2.107 2.527 -20.231 1.00 86.75 217 SER A C 1
ATOM 1610 O O . SER A 1 217 ? 3.274 2.882 -20.463 1.00 86.75 217 SER A O 1
ATOM 1612 N N . PRO A 1 218 ? 1.037 3.197 -20.710 1.00 83.56 218 PRO A N 1
ATOM 1613 C CA . PRO A 1 218 ? -0.344 3.118 -20.206 1.00 83.56 218 PRO A CA 1
ATOM 1614 C C . PRO A 1 218 ? -1.243 2.051 -20.849 1.00 83.56 218 PRO A C 1
ATOM 1616 O O . PRO A 1 218 ? -2.360 1.850 -20.377 1.00 83.56 218 PRO A O 1
ATOM 1619 N N . GLU A 1 219 ? -0.808 1.360 -21.905 1.00 85.38 219 GLU A N 1
ATOM 1620 C CA . GLU A 1 219 ? -1.663 0.422 -22.648 1.00 85.38 219 GLU A CA 1
ATOM 1621 C C . GLU A 1 219 ? -2.005 -0.843 -21.848 1.00 85.38 219 GLU A C 1
ATOM 1623 O O . GLU A 1 219 ? -3.124 -1.352 -21.930 1.00 85.38 219 GLU A O 1
ATOM 1628 N N . GLN A 1 220 ? -1.036 -1.362 -21.091 1.00 85.38 220 GLN A N 1
ATOM 1629 C CA . GLN A 1 220 ? -1.165 -2.527 -20.215 1.00 85.38 220 GLN A CA 1
ATOM 1630 C C . GLN A 1 220 ? -0.423 -2.248 -18.897 1.00 85.38 220 GLN A C 1
ATOM 1632 O O . GLN A 1 220 ? 0.738 -2.642 -18.748 1.00 85.38 220 GLN A O 1
ATOM 1637 N N . PRO A 1 221 ? -1.049 -1.522 -17.954 1.00 85.38 221 PRO A N 1
ATOM 1638 C CA . PRO A 1 221 ? -0.443 -1.237 -16.659 1.00 85.38 221 PRO A CA 1
ATOM 1639 C C . PRO A 1 221 ? -0.255 -2.523 -15.850 1.00 85.38 221 PRO A C 1
ATOM 1641 O O . PRO A 1 221 ? -1.097 -3.422 -15.889 1.00 85.38 221 PRO A O 1
ATOM 1644 N N . GLY A 1 222 ? 0.856 -2.603 -15.121 1.00 85.81 222 GLY A N 1
ATOM 1645 C CA . GLY A 1 222 ? 1.101 -3.660 -14.146 1.00 85.81 222 GLY A CA 1
ATOM 1646 C C . GLY A 1 222 ? 0.298 -3.449 -12.864 1.00 85.81 222 GLY A C 1
ATOM 1647 O O . GLY A 1 222 ? -0.409 -2.452 -12.694 1.00 85.81 222 GLY A O 1
ATOM 1648 N N . ASP A 1 223 ? 0.407 -4.398 -11.938 1.00 84.12 223 ASP A N 1
ATOM 1649 C CA . ASP A 1 223 ? -0.486 -4.448 -10.780 1.00 84.12 223 ASP A CA 1
ATOM 1650 C C . ASP A 1 223 ? -0.321 -3.239 -9.848 1.00 84.12 223 ASP A C 1
ATOM 1652 O O . ASP A 1 223 ? -1.328 -2.702 -9.386 1.00 84.12 223 ASP A O 1
ATOM 1656 N N . ASP A 1 224 ? 0.904 -2.744 -9.658 1.00 82.19 224 ASP A N 1
ATOM 1657 C CA . ASP A 1 224 ? 1.201 -1.563 -8.827 1.00 82.19 224 ASP A CA 1
ATOM 1658 C C . ASP A 1 224 ? 0.857 -0.225 -9.490 1.00 82.19 224 ASP A C 1
ATOM 1660 O O . ASP A 1 224 ? 0.745 0.802 -8.809 1.00 82.19 224 ASP A O 1
ATOM 1664 N N . ASP A 1 225 ? 0.676 -0.206 -10.813 1.00 81.62 225 ASP A N 1
ATOM 1665 C CA . ASP A 1 225 ? 0.440 1.020 -11.569 1.00 81.62 225 ASP A CA 1
ATOM 1666 C C . ASP A 1 225 ? -1.035 1.431 -11.522 1.00 81.62 225 ASP A C 1
ATOM 1668 O O . ASP A 1 225 ? -1.788 1.346 -12.492 1.00 81.62 225 ASP A O 1
ATOM 1672 N N . LYS A 1 226 ? -1.463 1.852 -10.329 1.00 72.19 226 LYS A N 1
ATOM 1673 C CA . LYS A 1 226 ? -2.829 2.316 -10.036 1.00 72.19 226 LYS A CA 1
ATOM 1674 C C . LYS A 1 226 ? -2.968 3.838 -10.045 1.00 72.19 226 LYS A C 1
ATOM 1676 O O . LYS A 1 226 ? -4.087 4.350 -10.013 1.00 72.19 226 LYS A O 1
ATOM 1681 N N . PHE A 1 227 ? -1.843 4.554 -10.052 1.00 69.62 227 PHE A N 1
ATOM 1682 C CA . PHE A 1 227 ? -1.790 5.990 -9.767 1.00 69.62 227 PHE A CA 1
ATOM 1683 C C . PHE A 1 227 ? -1.006 6.816 -10.796 1.00 69.62 227 PHE A C 1
ATOM 1685 O O . PHE A 1 227 ? -0.854 8.021 -10.584 1.00 69.62 227 PHE A O 1
ATOM 1692 N N . SER A 1 228 ? -0.478 6.229 -11.881 1.00 69.38 228 SER A N 1
ATOM 1693 C CA . SER A 1 228 ? 0.219 7.032 -12.899 1.00 69.38 228 SER A CA 1
ATOM 1694 C C . SER A 1 228 ? -0.722 8.011 -13.596 1.00 69.38 228 SER A C 1
ATOM 1696 O O . SER A 1 228 ? -1.892 7.717 -13.848 1.00 69.38 228 SER A O 1
ATOM 1698 N N . SER A 1 229 ? -0.208 9.205 -13.903 1.00 68.31 229 SER A N 1
ATOM 1699 C CA . SER A 1 229 ? -1.026 10.296 -14.450 1.00 68.31 229 SER A CA 1
ATOM 1700 C C . SER A 1 229 ? -1.438 10.107 -15.913 1.00 68.31 229 SER A C 1
ATOM 1702 O O . SER A 1 229 ? -2.324 10.817 -16.384 1.00 68.31 229 SER A O 1
ATOM 1704 N N . ASP A 1 230 ? -0.813 9.165 -16.619 1.00 74.31 230 ASP A N 1
ATOM 1705 C CA . ASP A 1 230 ? -1.083 8.798 -18.011 1.00 74.31 230 ASP A CA 1
ATOM 1706 C C . ASP A 1 230 ? -2.094 7.644 -18.162 1.00 74.31 230 ASP A C 1
ATOM 1708 O O . ASP A 1 230 ? -2.409 7.260 -19.289 1.00 74.31 230 ASP A O 1
ATOM 1712 N N . LEU A 1 231 ? -2.652 7.118 -17.063 1.00 70.19 231 LEU A N 1
ATOM 1713 C CA . LEU A 1 231 ? -3.676 6.071 -17.111 1.00 70.19 231 LEU A CA 1
ATOM 1714 C C . LEU A 1 231 ? -5.027 6.623 -17.590 1.00 70.19 231 LEU A C 1
ATOM 1716 O O . LEU A 1 231 ? -5.556 7.602 -17.058 1.00 70.19 231 LEU A O 1
ATOM 1720 N N . GLY A 1 232 ? -5.613 5.960 -18.590 1.00 66.56 232 GLY A N 1
ATOM 1721 C CA . GLY A 1 232 ? -6.919 6.322 -19.140 1.00 66.56 232 GLY A CA 1
ATOM 1722 C C . GLY A 1 232 ? -8.075 6.079 -18.163 1.00 66.56 232 GLY A C 1
ATOM 1723 O O . GLY A 1 232 ? -8.015 5.196 -17.309 1.00 66.56 232 GLY A O 1
ATOM 1724 N N . ALA A 1 233 ? -9.172 6.827 -18.325 1.00 62.84 233 ALA A N 1
ATOM 1725 C CA . ALA A 1 233 ? -10.352 6.727 -17.458 1.00 62.84 233 ALA A CA 1
ATOM 1726 C C . ALA A 1 233 ? -10.941 5.303 -17.384 1.00 62.84 233 ALA A C 1
ATOM 1728 O O . ALA A 1 233 ? -11.393 4.888 -16.318 1.00 62.84 233 ALA A O 1
ATOM 1729 N N . ASP A 1 234 ? -10.879 4.541 -18.481 1.00 61.53 234 ASP A N 1
ATOM 1730 C CA . ASP A 1 234 ? -11.355 3.156 -18.529 1.00 61.53 234 ASP A CA 1
ATOM 1731 C C . ASP A 1 234 ? -10.536 2.242 -17.609 1.00 61.53 234 ASP A C 1
ATOM 1733 O O . ASP A 1 234 ? -11.107 1.449 -16.868 1.00 61.53 234 ASP A O 1
ATOM 1737 N N . VAL A 1 235 ? -9.208 2.385 -17.576 1.00 61.31 235 VAL A N 1
ATOM 1738 C CA . VAL A 1 235 ? -8.330 1.625 -16.667 1.00 61.31 235 VAL A CA 1
ATOM 1739 C C . VAL A 1 235 ? -8.663 1.949 -15.208 1.00 61.31 235 VAL A C 1
ATOM 1741 O O . VAL A 1 235 ? -8.790 1.048 -14.382 1.00 61.31 235 VAL A O 1
ATOM 1744 N N . LEU A 1 236 ? -8.874 3.230 -14.897 1.00 58.12 236 LEU A N 1
ATOM 1745 C CA . LEU A 1 236 ? -9.204 3.689 -13.544 1.00 58.12 236 LEU A CA 1
ATOM 1746 C C . LEU A 1 236 ? -10.590 3.212 -13.075 1.00 58.12 236 LEU A C 1
ATOM 1748 O O . LEU A 1 236 ? -10.797 2.975 -11.883 1.00 58.12 236 LEU A O 1
ATOM 1752 N N . ALA A 1 237 ? -11.539 3.032 -13.998 1.00 54.47 237 ALA A N 1
ATOM 1753 C CA . ALA A 1 237 ? -12.850 2.468 -13.687 1.00 54.47 237 ALA A CA 1
ATOM 1754 C C . ALA A 1 237 ? -12.758 1.000 -13.230 1.00 54.47 237 ALA A C 1
ATOM 1756 O O . ALA A 1 237 ? -13.556 0.570 -12.397 1.00 54.47 237 ALA A O 1
ATOM 1757 N N . HIS A 1 238 ? -11.756 0.253 -13.709 1.00 54.22 238 HIS A N 1
ATOM 1758 C CA . HIS A 1 238 ? -11.553 -1.152 -13.349 1.00 54.22 238 HIS A CA 1
ATOM 1759 C C . HIS A 1 238 ? -10.738 -1.360 -12.057 1.00 54.22 238 HIS A C 1
ATOM 1761 O O . HIS A 1 238 ? -10.621 -2.493 -11.597 1.00 54.22 238 HIS A O 1
ATOM 1767 N N . THR A 1 239 ? -10.193 -0.302 -11.446 1.00 56.47 239 THR A N 1
ATOM 1768 C CA . THR A 1 239 ? -9.440 -0.387 -10.181 1.00 56.47 239 THR A CA 1
ATOM 1769 C C . THR A 1 239 ? -10.331 -0.006 -9.000 1.00 56.47 239 THR A C 1
ATOM 1771 O O . THR A 1 239 ? -10.826 -0.868 -8.277 1.00 56.47 239 THR A O 1
ATOM 1774 N N . PHE A 1 240 ? -10.632 1.282 -8.849 1.00 48.97 240 PHE A N 1
ATOM 1775 C CA . PHE A 1 240 ? -11.427 1.794 -7.731 1.00 48.97 240 PHE A CA 1
ATOM 1776 C C . PHE A 1 240 ? -12.938 1.671 -7.959 1.00 48.97 240 PHE A C 1
ATOM 1778 O O . PHE A 1 240 ? -13.695 1.877 -7.021 1.00 48.97 240 PHE A O 1
ATOM 1785 N N . GLY A 1 241 ? -13.402 1.341 -9.171 1.00 35.44 241 GLY A N 1
ATOM 1786 C CA . GLY A 1 241 ? -14.832 1.204 -9.484 1.00 35.44 241 GLY A CA 1
ATOM 1787 C C . GLY A 1 241 ? -15.436 -0.178 -9.197 1.00 35.44 241 GLY A C 1
ATOM 1788 O O . GLY A 1 241 ? -16.660 -0.304 -9.152 1.00 35.44 241 GLY A O 1
ATOM 1789 N N . HIS A 1 242 ? -14.619 -1.216 -8.966 1.00 37.94 242 HIS A N 1
ATOM 1790 C CA . HIS A 1 242 ? -15.091 -2.609 -8.879 1.00 37.94 242 HIS A CA 1
ATOM 1791 C C . HIS A 1 242 ? -15.443 -3.129 -7.476 1.00 37.94 242 HIS A C 1
ATOM 1793 O O . HIS A 1 242 ? -16.069 -4.186 -7.375 1.00 37.94 242 HIS A O 1
ATOM 1799 N N . VAL A 1 243 ? -15.157 -2.397 -6.392 1.00 42.69 243 VAL A N 1
ATOM 1800 C CA . VAL A 1 243 ? -15.461 -2.853 -5.010 1.00 42.69 243 VAL A CA 1
ATOM 1801 C C . VAL A 1 243 ? -16.979 -2.998 -4.753 1.00 42.69 243 VAL A C 1
ATOM 1803 O O . VAL A 1 243 ? -17.400 -3.567 -3.753 1.00 42.69 243 VAL A O 1
ATOM 1806 N N . VAL A 1 244 ? -17.832 -2.565 -5.689 1.00 33.78 244 VAL A N 1
ATOM 1807 C CA . VAL A 1 244 ? -19.300 -2.667 -5.606 1.00 33.78 244 VAL A CA 1
ATOM 1808 C C . VAL A 1 244 ? -19.839 -4.060 -5.994 1.00 33.78 244 VAL A C 1
ATOM 1810 O O . VAL A 1 244 ? -20.989 -4.376 -5.684 1.00 33.78 244 VAL A O 1
ATOM 1813 N N . ALA A 1 245 ? -19.055 -4.922 -6.659 1.00 31.28 245 ALA A N 1
ATOM 1814 C CA . ALA A 1 245 ? -19.632 -6.019 -7.446 1.00 31.28 245 ALA A CA 1
ATOM 1815 C C . ALA A 1 245 ? -18.980 -7.407 -7.290 1.00 31.28 245 ALA A C 1
ATOM 1817 O O . ALA A 1 245 ? -18.825 -8.108 -8.282 1.00 31.28 245 ALA A O 1
ATOM 1818 N N . SER A 1 246 ? -18.675 -7.882 -6.078 1.00 29.75 246 SER A N 1
ATOM 1819 C CA . SER A 1 246 ? -18.504 -9.335 -5.875 1.00 29.75 246 SER A CA 1
ATOM 1820 C C . SER A 1 246 ? -18.532 -9.758 -4.407 1.00 29.75 246 SER A C 1
ATOM 1822 O O . SER A 1 246 ? -17.565 -9.572 -3.679 1.00 29.75 246 SER A O 1
ATOM 1824 N N . SER A 1 247 ? -19.605 -10.434 -3.989 1.00 30.14 247 SER A N 1
ATOM 1825 C CA . SER A 1 247 ? -19.532 -11.404 -2.891 1.00 30.14 247 SER A CA 1
ATOM 1826 C C . SER A 1 247 ? -20.228 -12.696 -3.316 1.00 30.14 247 SER A C 1
ATOM 1828 O O . SER A 1 247 ? -21.458 -12.778 -3.292 1.00 30.14 247 SER A O 1
ATOM 1830 N N . PRO A 1 248 ? -19.472 -13.727 -3.726 1.00 35.78 248 PRO A N 1
ATOM 1831 C CA . PRO A 1 248 ? -19.989 -15.068 -3.891 1.00 35.78 248 PRO A CA 1
ATOM 1832 C C . PRO A 1 248 ? -19.668 -15.878 -2.630 1.00 35.78 248 PRO A C 1
ATOM 1834 O O . PRO A 1 248 ? -18.803 -16.744 -2.681 1.00 35.78 248 PRO A O 1
ATOM 1837 N N . ARG A 1 249 ? -20.325 -15.568 -1.496 1.00 34.84 249 ARG A N 1
ATOM 1838 C CA . ARG A 1 249 ? -20.643 -16.488 -0.371 1.00 34.84 249 ARG A CA 1
ATOM 1839 C C . ARG A 1 249 ? -21.128 -15.714 0.867 1.00 34.84 249 ARG A C 1
ATOM 1841 O O . ARG A 1 249 ? -20.337 -15.274 1.685 1.00 34.84 249 ARG A O 1
ATOM 1848 N N . GLY A 1 250 ? -22.449 -15.625 1.025 1.00 31.34 250 GLY A N 1
ATOM 1849 C CA . GLY A 1 250 ? -23.186 -15.948 2.262 1.00 31.34 250 GLY A CA 1
ATOM 1850 C C . GLY A 1 250 ? -22.882 -15.286 3.619 1.00 31.34 250 GLY A C 1
ATOM 1851 O O . GLY A 1 250 ? -23.614 -15.590 4.555 1.00 31.34 250 GLY A O 1
ATOM 1852 N N . VAL A 1 251 ? -21.898 -14.399 3.776 1.00 35.28 251 VAL A N 1
ATOM 1853 C CA . VAL A 1 251 ? -21.691 -13.628 5.016 1.00 35.28 251 VAL A CA 1
ATOM 1854 C C . VAL A 1 251 ? -21.886 -12.152 4.691 1.00 35.28 251 VAL A C 1
ATOM 1856 O O . VAL A 1 251 ? -21.067 -11.521 4.029 1.00 35.28 251 VAL A O 1
ATOM 1859 N N . ALA A 1 252 ? -23.039 -11.618 5.091 1.00 35.41 252 ALA A N 1
ATOM 1860 C CA . ALA A 1 252 ? -23.473 -10.273 4.745 1.00 35.41 252 ALA A CA 1
ATOM 1861 C C . ALA A 1 252 ? -22.634 -9.201 5.462 1.00 35.41 252 ALA A C 1
ATOM 1863 O O . ALA A 1 252 ? -22.878 -8.858 6.614 1.00 35.41 252 ALA A O 1
ATOM 1864 N N . GLY A 1 253 ? -21.679 -8.638 4.732 1.00 38.97 253 GLY A N 1
ATOM 1865 C CA . GLY A 1 253 ? -21.206 -7.270 4.893 1.00 38.97 253 GLY A CA 1
ATOM 1866 C C . GLY A 1 253 ? -20.904 -6.750 3.496 1.00 38.97 253 GLY A C 1
ATOM 1867 O O . GLY A 1 253 ? -19.940 -7.194 2.882 1.00 38.97 253 GLY A O 1
ATOM 1868 N N . ARG A 1 254 ? -21.762 -5.886 2.941 1.00 42.06 254 ARG A N 1
ATOM 1869 C CA . ARG A 1 254 ? -21.449 -5.202 1.680 1.00 42.06 254 ARG A CA 1
ATOM 1870 C C . ARG A 1 254 ? -20.236 -4.308 1.939 1.00 42.06 254 ARG A C 1
ATOM 1872 O O . ARG A 1 254 ? -20.304 -3.440 2.803 1.00 42.06 254 ARG A O 1
ATOM 1879 N N . ALA A 1 255 ? -19.138 -4.535 1.223 1.00 44.84 255 ALA A N 1
ATOM 1880 C CA . ALA A 1 255 ? -18.109 -3.516 1.083 1.00 44.84 255 ALA A CA 1
ATOM 1881 C C . ALA A 1 255 ? -18.712 -2.393 0.228 1.00 44.84 255 ALA A C 1
ATOM 1883 O O . ALA A 1 255 ? -19.209 -2.647 -0.868 1.00 44.84 255 ALA A O 1
ATOM 1884 N N . GLU A 1 256 ? -18.742 -1.173 0.754 1.00 51.50 256 GLU A N 1
ATOM 1885 C CA . GLU A 1 256 ? -19.262 0.002 0.056 1.00 51.50 256 GLU A CA 1
ATOM 1886 C C . GLU A 1 256 ? -18.129 1.020 -0.084 1.00 51.50 256 GLU A C 1
ATOM 1888 O O . GLU A 1 256 ? -17.412 1.301 0.879 1.00 51.50 256 GLU A O 1
ATOM 1893 N N . ILE A 1 257 ? -17.944 1.559 -1.293 1.00 50.59 257 ILE A N 1
ATOM 1894 C CA . ILE A 1 257 ? -17.007 2.661 -1.521 1.00 50.59 257 ILE A CA 1
ATOM 1895 C C . ILE A 1 257 ? -17.687 3.943 -1.074 1.00 50.59 257 ILE A C 1
ATOM 1897 O O . ILE A 1 257 ? -18.766 4.292 -1.552 1.00 50.59 257 ILE A O 1
ATOM 1901 N N . HIS A 1 258 ? -17.030 4.664 -0.177 1.00 55.66 258 HIS A N 1
ATOM 1902 C CA . HIS A 1 258 ? -17.502 5.968 0.247 1.00 55.66 258 HIS A CA 1
ATOM 1903 C C . HIS A 1 258 ? -17.313 6.998 -0.882 1.00 55.66 258 HIS A C 1
ATOM 1905 O O . HIS A 1 258 ? -16.249 7.004 -1.497 1.00 55.66 258 HIS A O 1
ATOM 1911 N N . PRO A 1 259 ? -18.254 7.925 -1.138 1.00 58.34 259 PRO A N 1
ATOM 1912 C CA . PRO A 1 259 ? -18.117 8.938 -2.197 1.00 58.34 259 PRO A CA 1
ATOM 1913 C C . PRO A 1 259 ? -16.873 9.835 -2.073 1.00 58.34 259 PRO A C 1
ATOM 1915 O O . PRO A 1 259 ? -16.376 10.371 -3.062 1.00 58.34 259 PRO A O 1
ATOM 1918 N N . ALA A 1 260 ? -16.350 9.990 -0.853 1.00 50.53 260 ALA A N 1
ATOM 1919 C CA . ALA A 1 260 ? -15.093 10.698 -0.611 1.00 50.53 260 ALA A CA 1
ATOM 1920 C C . ALA A 1 260 ? -13.848 9.922 -1.098 1.00 50.53 260 ALA A C 1
ATOM 1922 O O . ALA A 1 260 ? -12.802 10.530 -1.337 1.00 50.53 260 ALA A O 1
ATOM 1923 N N . SER A 1 261 ? -13.944 8.605 -1.296 1.00 46.97 261 SER A N 1
ATOM 1924 C CA . SER A 1 261 ? -12.891 7.785 -1.902 1.00 46.97 261 SER A CA 1
ATOM 1925 C C . SER A 1 261 ? -12.812 8.050 -3.407 1.00 46.97 261 SER A C 1
ATOM 1927 O O . SER A 1 261 ? -13.821 8.156 -4.102 1.00 46.97 261 SER A O 1
ATOM 1929 N N . GLY A 1 262 ? -11.602 8.225 -3.930 1.00 48.62 262 GLY A N 1
ATOM 1930 C CA . GLY A 1 262 ? -11.379 8.457 -5.355 1.00 48.62 262 GLY A CA 1
ATOM 1931 C C . GLY A 1 262 ? -10.025 9.088 -5.641 1.00 48.62 262 GLY A C 1
ATOM 1932 O O . GLY A 1 262 ? -9.367 9.626 -4.750 1.00 48.62 262 GLY A O 1
ATOM 1933 N N . ILE A 1 263 ? -9.615 9.000 -6.903 1.00 46.91 263 ILE A N 1
ATOM 1934 C CA . ILE A 1 263 ? -8.310 9.469 -7.361 1.00 46.91 263 ILE A CA 1
ATOM 1935 C C . ILE A 1 263 ? -8.272 10.996 -7.320 1.00 46.91 263 ILE A C 1
ATOM 1937 O O . ILE A 1 263 ? -9.184 11.678 -7.796 1.00 46.91 263 ILE A O 1
ATOM 1941 N N . VAL A 1 264 ? -7.190 11.530 -6.761 1.00 46.66 264 VAL A N 1
ATOM 1942 C CA . VAL A 1 264 ? -6.850 12.946 -6.868 1.00 46.66 264 VAL A CA 1
ATOM 1943 C C . VAL A 1 264 ? -5.863 13.096 -8.017 1.00 46.66 264 VAL A C 1
ATOM 1945 O O . VAL A 1 264 ? -4.712 12.673 -7.918 1.00 46.66 264 VAL A O 1
ATOM 1948 N N . GLY A 1 265 ? -6.320 13.677 -9.127 1.00 44.09 265 GLY A N 1
ATOM 1949 C CA . GLY A 1 265 ? -5.453 13.960 -10.269 1.00 44.09 265 GLY A CA 1
ATOM 1950 C C . GLY A 1 265 ? -4.293 14.876 -9.867 1.00 44.09 265 GLY A C 1
ATOM 1951 O O . GLY A 1 265 ? -4.482 15.819 -9.106 1.00 44.09 265 GLY A O 1
ATOM 1952 N N . SER A 1 266 ? -3.096 14.628 -10.404 1.00 43.34 266 SER A N 1
ATOM 1953 C CA . SER A 1 266 ? -1.854 15.379 -10.114 1.00 43.34 266 SER A CA 1
ATOM 1954 C C . SER A 1 266 ? -1.210 15.144 -8.738 1.00 43.34 266 SER A C 1
ATOM 1956 O O . SER A 1 266 ? -0.223 15.808 -8.422 1.00 43.34 266 SER A O 1
ATOM 1958 N N . ALA A 1 267 ? -1.692 14.192 -7.933 1.00 45.62 267 ALA A N 1
ATOM 1959 C CA . ALA A 1 267 ? -0.990 13.735 -6.731 1.00 45.62 267 ALA A CA 1
ATOM 1960 C C . ALA A 1 267 ? 0.242 12.883 -7.113 1.00 45.62 267 ALA A C 1
ATOM 1962 O O . ALA A 1 267 ? 0.211 11.658 -7.061 1.00 45.62 267 ALA A O 1
ATOM 1963 N N . LYS A 1 268 ? 1.320 13.533 -7.570 1.00 44.38 268 LYS A N 1
ATOM 1964 C CA . LYS A 1 268 ? 2.595 12.875 -7.897 1.00 44.38 268 LYS A CA 1
ATOM 1965 C C . LYS A 1 268 ? 3.449 12.668 -6.645 1.00 44.38 268 LYS A C 1
ATOM 1967 O O . LYS A 1 268 ? 3.241 13.306 -5.616 1.00 44.38 268 LYS A O 1
ATOM 1972 N N . HIS A 1 269 ? 4.464 11.810 -6.764 1.00 36.69 269 HIS A N 1
ATOM 1973 C CA . HIS A 1 269 ? 5.398 11.358 -5.715 1.00 36.69 269 HIS A CA 1
ATOM 1974 C C . HIS A 1 269 ? 6.140 12.461 -4.937 1.00 36.69 269 HIS A C 1
ATOM 1976 O O . HIS A 1 269 ? 6.886 12.176 -3.995 1.00 36.69 269 HIS A O 1
ATOM 1982 N N . ASN A 1 270 ? 5.964 13.727 -5.302 1.00 38.31 270 ASN A N 1
ATOM 1983 C CA . ASN A 1 270 ? 6.473 14.829 -4.526 1.00 38.31 270 ASN A CA 1
ATOM 1984 C C . ASN A 1 270 ? 5.377 15.343 -3.560 1.00 38.31 270 ASN A C 1
ATOM 1986 O O . ASN A 1 270 ? 4.668 16.337 -3.729 1.00 38.31 270 ASN A O 1
ATOM 1990 N N . LEU A 1 271 ? 5.467 14.848 -2.332 1.00 37.28 271 LEU A N 1
ATOM 1991 C CA . LEU A 1 271 ? 5.137 15.717 -1.197 1.00 37.28 271 LEU A CA 1
ATOM 1992 C C . LEU A 1 271 ? 5.948 17.052 -1.216 1.00 37.28 271 LEU A C 1
ATOM 1994 O O . LEU A 1 271 ? 5.709 17.909 -0.372 1.00 37.28 271 LEU A O 1
ATOM 1998 N N . ALA A 1 272 ? 6.847 17.243 -2.202 1.00 39.00 272 ALA A N 1
ATOM 1999 C CA . ALA A 1 272 ? 7.654 18.413 -2.550 1.00 39.00 272 ALA A CA 1
ATOM 2000 C C . ALA A 1 272 ? 7.362 19.035 -3.947 1.00 39.00 272 ALA A C 1
ATOM 2002 O O . ALA A 1 272 ? 8.249 19.635 -4.546 1.00 39.00 272 ALA A O 1
ATOM 2003 N N . GLY A 1 273 ? 6.166 18.861 -4.517 1.00 46.53 273 GLY A N 1
ATOM 2004 C CA . GLY A 1 273 ? 5.808 19.507 -5.787 1.00 46.53 273 GLY A CA 1
ATOM 2005 C C . GLY A 1 273 ? 5.580 20.983 -5.654 1.00 46.53 273 GLY A C 1
ATOM 2006 O O . GLY A 1 273 ? 4.909 21.407 -4.715 1.00 46.53 273 GLY A O 1
ATOM 2007 N N . GLU A 1 274 ? 6.153 21.736 -6.590 1.00 60.47 274 GLU A N 1
ATOM 2008 C CA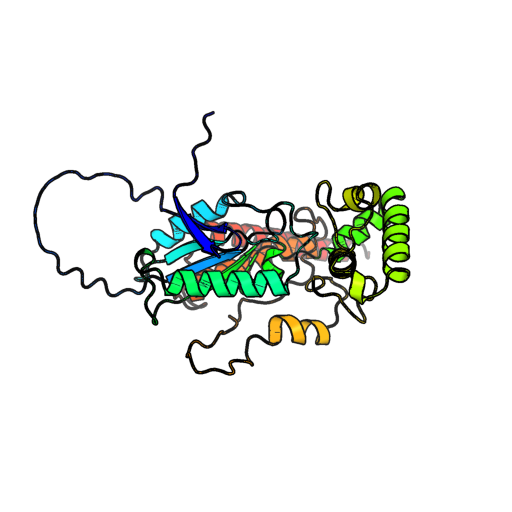 . GLU A 1 274 ? 6.040 23.193 -6.667 1.00 60.47 274 GLU A CA 1
ATOM 2009 C C . GLU A 1 274 ? 5.011 23.624 -7.717 1.00 60.47 274 GLU A C 1
ATOM 2011 O O . GLU A 1 274 ? 4.450 24.723 -7.630 1.00 60.47 274 GLU A O 1
ATOM 2016 N N . ALA A 1 275 ? 4.691 22.750 -8.681 1.00 70.25 275 ALA A N 1
ATOM 2017 C CA . ALA A 1 275 ? 3.637 23.028 -9.642 1.00 70.25 275 ALA A CA 1
ATOM 2018 C C . ALA A 1 275 ? 2.303 23.215 -8.906 1.00 70.25 275 ALA A C 1
ATOM 2020 O O . ALA A 1 275 ? 1.958 22.460 -7.996 1.00 70.25 275 ALA A O 1
ATOM 2021 N N . PHE A 1 276 ? 1.537 24.231 -9.307 1.00 76.25 276 PHE A N 1
ATOM 2022 C CA . PHE A 1 276 ? 0.294 24.598 -8.627 1.00 76.25 276 PHE A CA 1
ATOM 2023 C C . PHE A 1 276 ? -0.683 23.416 -8.510 1.00 76.25 276 PHE A C 1
ATOM 2025 O O . PHE A 1 276 ? -1.244 23.191 -7.443 1.00 76.25 276 PHE A O 1
ATOM 2032 N N . ALA A 1 277 ? -0.838 22.626 -9.579 1.00 64.50 277 ALA A N 1
ATOM 2033 C CA . ALA A 1 277 ? -1.714 21.453 -9.590 1.00 64.50 277 ALA A CA 1
ATOM 2034 C C . ALA A 1 277 ? -1.277 20.369 -8.584 1.00 64.50 277 ALA A C 1
ATOM 2036 O O . ALA A 1 277 ? -2.122 19.789 -7.909 1.00 64.50 277 ALA A O 1
ATOM 2037 N N . GLU A 1 278 ? 0.031 20.144 -8.425 1.00 61.09 278 GLU A N 1
ATOM 2038 C CA . GLU A 1 278 ? 0.587 19.185 -7.455 1.00 61.09 278 GLU A CA 1
ATOM 2039 C C . GLU A 1 278 ? 0.369 19.673 -6.013 1.00 61.09 278 GLU A C 1
ATOM 2041 O O . GLU A 1 278 ? -0.050 18.911 -5.138 1.00 61.09 278 GLU A O 1
ATOM 2046 N N . ARG A 1 279 ? 0.583 20.975 -5.759 1.00 71.50 279 ARG A N 1
ATOM 2047 C CA . ARG A 1 279 ? 0.314 21.593 -4.448 1.00 71.50 279 ARG A CA 1
ATOM 2048 C C . ARG A 1 279 ? -1.172 21.579 -4.101 1.00 71.50 279 ARG A C 1
ATOM 2050 O O . ARG A 1 279 ? -1.507 21.291 -2.953 1.00 71.50 279 ARG A O 1
ATOM 2057 N N . TRP A 1 280 ? -2.048 21.843 -5.069 1.00 77.06 280 TRP A N 1
ATOM 2058 C CA . TRP A 1 280 ? -3.499 21.789 -4.893 1.00 77.06 280 TRP A CA 1
ATOM 2059 C C . TRP A 1 280 ? -3.971 20.375 -4.548 1.00 77.06 280 TRP A C 1
ATOM 2061 O O . TRP A 1 280 ? -4.616 20.177 -3.518 1.00 77.06 280 TRP A O 1
ATOM 2071 N N . ALA A 1 281 ? -3.555 19.382 -5.336 1.00 61.41 281 ALA A N 1
ATOM 2072 C CA . ALA A 1 281 ? -3.845 17.977 -5.074 1.00 61.41 281 ALA A CA 1
ATOM 2073 C C . ALA A 1 281 ? -3.420 17.558 -3.652 1.00 61.41 281 ALA A C 1
ATOM 2075 O O . ALA A 1 281 ? -4.201 16.958 -2.913 1.00 61.41 281 ALA A O 1
ATOM 2076 N N . ARG A 1 282 ? -2.197 17.928 -3.238 1.00 64.31 282 ARG A N 1
ATOM 2077 C CA . ARG A 1 282 ? -1.608 17.561 -1.938 1.00 64.31 282 ARG A CA 1
ATOM 2078 C C . ARG A 1 282 ? -2.243 18.256 -0.740 1.00 64.31 282 ARG A C 1
ATOM 2080 O O . ARG A 1 282 ? -2.387 17.639 0.312 1.00 64.31 282 ARG A O 1
ATOM 2087 N N . LEU A 1 283 ? -2.504 19.555 -0.845 1.00 70.06 283 LEU A N 1
ATOM 2088 C CA . LEU A 1 283 ? -2.883 20.383 0.303 1.00 70.06 283 LEU A CA 1
ATOM 2089 C C . LEU A 1 283 ? -4.394 20.587 0.414 1.00 70.06 283 LEU A C 1
ATOM 2091 O O . LEU A 1 283 ? -4.870 20.937 1.493 1.00 70.06 283 LEU A O 1
ATOM 2095 N N . VAL A 1 284 ? -5.137 20.362 -0.672 1.00 76.31 284 VAL A N 1
ATOM 2096 C CA . VAL A 1 284 ? -6.578 20.610 -0.734 1.00 76.31 284 VAL A CA 1
ATOM 2097 C C . VAL A 1 284 ? -7.342 19.321 -0.993 1.00 76.31 284 VAL A C 1
ATOM 2099 O O . VAL A 1 284 ? -8.016 18.842 -0.084 1.00 76.31 284 VAL A O 1
ATOM 2102 N N . ASP A 1 285 ? -7.218 18.740 -2.184 1.00 68.69 285 ASP A N 1
ATOM 2103 C CA . ASP A 1 285 ? -8.105 17.652 -2.611 1.00 68.69 285 ASP A CA 1
ATOM 2104 C C . ASP A 1 285 ? -7.900 16.375 -1.780 1.00 68.69 285 ASP A C 1
ATOM 2106 O O . ASP A 1 285 ? -8.871 15.760 -1.332 1.00 68.69 285 ASP A O 1
ATOM 2110 N N . LEU A 1 286 ? -6.641 15.990 -1.525 1.00 62.81 286 LEU A N 1
ATOM 2111 C CA . LEU A 1 286 ? -6.323 14.819 -0.704 1.00 62.81 286 LEU A CA 1
ATOM 2112 C C . LEU A 1 286 ? -6.816 14.990 0.741 1.00 62.81 286 LEU A C 1
ATOM 2114 O O . LEU A 1 286 ? -7.651 14.190 1.162 1.00 62.81 286 LEU A O 1
ATOM 2118 N N . PRO A 1 287 ? -6.402 16.016 1.515 1.00 69.69 287 PRO A N 1
ATOM 2119 C CA . PRO A 1 287 ? -6.871 16.146 2.890 1.00 69.69 287 PRO A CA 1
ATOM 2120 C C . PRO A 1 287 ? -8.386 16.358 2.988 1.00 69.69 287 PRO A C 1
ATOM 2122 O O . PRO A 1 287 ? -8.987 15.891 3.950 1.00 69.69 287 PRO A O 1
ATOM 2125 N N . GLU A 1 288 ? -9.028 17.006 2.008 1.00 75.94 288 GLU A N 1
ATOM 2126 C CA . GLU A 1 288 ? -10.488 17.155 1.996 1.00 75.94 288 GLU A CA 1
ATOM 2127 C C . GLU A 1 288 ? -11.195 15.804 1.928 1.00 75.94 288 GLU A C 1
ATOM 2129 O O . GLU A 1 288 ? -12.063 15.536 2.758 1.00 75.94 288 GLU A O 1
ATOM 2134 N N . ARG A 1 289 ? -10.816 14.940 0.980 1.00 70.00 289 ARG A N 1
ATOM 2135 C CA . ARG A 1 289 ? -11.399 13.597 0.835 1.00 70.00 289 ARG A CA 1
ATOM 2136 C C . ARG A 1 289 ? -11.239 12.773 2.108 1.00 70.00 289 ARG A C 1
ATOM 2138 O O . ARG A 1 289 ? -12.179 12.135 2.572 1.00 70.00 289 ARG A O 1
ATOM 2145 N N . VAL A 1 290 ? -10.055 12.847 2.698 1.00 66.81 290 VAL A N 1
ATOM 2146 C CA . VAL A 1 290 ? -9.689 12.147 3.929 1.00 66.81 290 VAL A CA 1
ATOM 2147 C C . VAL A 1 290 ? -10.533 12.595 5.106 1.00 66.81 290 VAL A C 1
ATOM 2149 O O . VAL A 1 290 ? -11.144 11.774 5.785 1.00 66.81 290 VAL A O 1
ATOM 2152 N N . LEU A 1 291 ? -10.553 13.899 5.359 1.00 71.00 291 LEU A N 1
ATOM 2153 C CA . LEU A 1 291 ? -11.252 14.444 6.507 1.00 71.00 291 LEU A CA 1
ATOM 2154 C C . LEU A 1 291 ? -12.767 14.285 6.338 1.00 71.00 291 LEU A C 1
ATOM 2156 O O . LEU A 1 291 ? -13.453 14.007 7.313 1.00 71.00 291 LEU A O 1
ATOM 2160 N N . THR A 1 292 ? -13.273 14.378 5.103 1.00 72.62 292 THR A N 1
ATOM 2161 C CA . THR A 1 292 ? -14.679 14.108 4.763 1.00 72.62 292 THR A CA 1
ATOM 2162 C C . THR A 1 292 ? -15.047 12.657 5.066 1.00 72.62 292 THR A C 1
ATOM 2164 O O . THR A 1 292 ? -16.020 12.412 5.771 1.00 72.62 292 THR A O 1
ATOM 2167 N N . TYR A 1 293 ? -14.225 11.693 4.632 1.00 67.94 293 TYR A N 1
ATOM 2168 C CA . TYR A 1 293 ? -14.425 10.282 4.970 1.00 67.94 293 TYR A CA 1
ATOM 2169 C C . TYR A 1 293 ? -14.446 10.065 6.487 1.00 67.94 293 TYR A C 1
ATOM 2171 O O . TYR A 1 293 ? -15.322 9.380 7.011 1.00 67.94 293 TYR A O 1
ATOM 2179 N N . LEU A 1 294 ? -13.475 10.635 7.207 1.00 68.44 294 LEU A N 1
ATOM 2180 C CA . LEU A 1 294 ? -13.401 10.491 8.658 1.00 68.44 294 LEU A CA 1
ATOM 2181 C C . LEU A 1 294 ? -14.620 11.124 9.347 1.00 68.44 294 LEU A C 1
ATOM 2183 O O . LEU A 1 294 ? -15.155 10.533 10.278 1.00 68.44 294 LEU A O 1
ATOM 2187 N N . ASP A 1 295 ? -15.110 12.275 8.894 1.00 69.75 295 ASP A N 1
ATOM 2188 C CA . ASP A 1 295 ? -16.323 12.883 9.452 1.00 69.75 295 ASP A CA 1
ATOM 2189 C C . ASP A 1 295 ? -17.576 12.027 9.216 1.00 69.75 295 ASP A C 1
ATOM 2191 O O . ASP A 1 295 ? -18.346 11.803 10.154 1.00 69.75 295 ASP A O 1
ATOM 2195 N N . GLU A 1 296 ? -17.752 11.512 7.999 1.00 70.94 296 GLU A N 1
ATOM 2196 C CA . GLU A 1 296 ? -18.948 10.760 7.604 1.00 70.94 296 GLU A CA 1
ATOM 2197 C C . GLU A 1 296 ? -18.971 9.341 8.168 1.00 70.94 296 GLU A C 1
ATOM 2199 O O . GLU A 1 296 ? -19.954 8.923 8.783 1.00 70.94 296 GLU A O 1
ATOM 2204 N N . VAL A 1 297 ? -17.873 8.604 8.019 1.00 64.94 297 VAL A N 1
ATOM 2205 C CA . VAL A 1 297 ? -17.814 7.180 8.375 1.00 64.94 297 VAL A CA 1
ATOM 2206 C C . VAL A 1 297 ? -17.448 6.979 9.837 1.00 64.94 297 VAL A C 1
ATOM 2208 O O . VAL A 1 297 ? -17.994 6.095 10.497 1.00 64.94 297 VAL A O 1
ATOM 2211 N N . VAL A 1 298 ? -16.519 7.790 10.350 1.00 64.25 298 VAL A N 1
ATOM 2212 C CA . VAL A 1 298 ? -15.978 7.620 11.704 1.00 64.25 298 VAL A CA 1
ATOM 2213 C C . VAL A 1 298 ? -16.690 8.521 12.708 1.00 64.25 298 VAL A C 1
ATOM 2215 O O . VAL A 1 298 ? -17.041 8.081 13.805 1.00 64.25 298 VAL A O 1
ATOM 2218 N N . GLY A 1 299 ? -16.955 9.767 12.318 1.00 64.25 299 GLY A N 1
ATOM 2219 C CA . GLY A 1 299 ? -17.708 10.739 13.101 1.00 64.25 299 GLY A CA 1
ATOM 2220 C C . GLY A 1 299 ? -19.227 10.569 13.025 1.00 64.25 299 GLY A C 1
ATOM 2221 O O . GLY A 1 299 ? -19.914 11.125 13.880 1.00 64.25 299 GLY A O 1
ATOM 2222 N N . GLY A 1 300 ? -19.755 9.825 12.047 1.00 60.84 300 GLY A N 1
ATOM 2223 C CA . GLY A 1 300 ? -21.197 9.646 11.847 1.00 60.84 300 GLY A CA 1
ATOM 2224 C C . GLY A 1 300 ? -21.947 10.937 11.489 1.00 60.84 300 GLY A C 1
ATOM 2225 O O . GLY A 1 300 ? -23.147 11.026 11.746 1.00 60.84 300 GLY A O 1
ATOM 2226 N N . ARG A 1 301 ? -21.253 11.952 10.956 1.00 62.06 301 ARG A N 1
ATOM 2227 C CA . ARG A 1 301 ? -21.820 13.268 10.611 1.00 62.06 301 ARG A CA 1
ATOM 2228 C C . ARG A 1 301 ? -22.074 13.395 9.118 1.00 62.06 301 ARG A C 1
ATOM 2230 O O . ARG A 1 301 ? -21.284 12.916 8.321 1.00 62.06 301 ARG A O 1
ATOM 2237 N N . GLN A 1 302 ? -23.147 14.076 8.724 1.00 57.62 302 GLN A N 1
ATOM 2238 C CA . GLN A 1 302 ? -23.381 14.362 7.305 1.00 57.62 302 GLN A CA 1
ATOM 2239 C C . GLN A 1 302 ? -22.562 15.580 6.856 1.00 57.62 302 GLN A C 1
ATOM 2241 O O . GLN A 1 302 ? -22.277 16.478 7.648 1.00 57.62 302 GLN A O 1
ATOM 2246 N N . THR A 1 303 ? -22.251 15.655 5.557 1.00 54.66 303 THR A N 1
ATOM 2247 C CA . THR A 1 303 ? -21.506 16.752 4.897 1.00 54.66 303 THR A CA 1
ATOM 2248 C C . THR A 1 303 ? -22.019 18.163 5.200 1.00 54.66 303 THR A C 1
ATOM 2250 O O . THR A 1 303 ? -21.305 19.142 4.988 1.00 54.66 303 THR A O 1
ATOM 2253 N N . ASN A 1 304 ? -23.264 18.271 5.663 1.00 52.47 304 ASN A N 1
ATOM 2254 C CA . ASN A 1 304 ? -24.017 19.513 5.787 1.00 52.47 304 ASN A CA 1
ATOM 2255 C C . ASN A 1 304 ? -23.933 20.116 7.199 1.00 52.47 304 ASN A C 1
ATOM 2257 O O . ASN A 1 304 ? -24.428 21.224 7.412 1.00 52.47 304 ASN A O 1
ATOM 2261 N N . ASP A 1 305 ? -23.338 19.402 8.160 1.00 48.53 305 ASP A N 1
ATOM 2262 C CA . ASP A 1 305 ? -23.226 19.881 9.533 1.00 48.53 305 ASP A CA 1
ATOM 2263 C C . ASP A 1 305 ? -22.259 21.071 9.595 1.00 48.53 305 ASP A C 1
ATOM 2265 O O . ASP A 1 305 ? -21.096 21.003 9.181 1.00 48.53 305 ASP A O 1
ATOM 2269 N N . ALA A 1 306 ? -22.756 22.199 10.108 1.00 43.03 306 ALA A N 1
ATOM 2270 C CA . ALA A 1 306 ? -21.984 23.423 10.259 1.00 43.03 306 ALA A CA 1
ATOM 2271 C C . ALA A 1 306 ? -20.795 23.176 11.205 1.00 43.03 306 ALA A C 1
ATOM 2273 O O . ALA A 1 306 ? -20.941 23.160 12.424 1.00 43.03 306 ALA A O 1
ATOM 2274 N N . GLY A 1 307 ? -19.611 22.976 10.622 1.00 53.81 307 GLY A N 1
ATOM 2275 C CA . GLY A 1 307 ? -18.395 22.640 11.359 1.00 53.81 307 GLY A CA 1
ATOM 2276 C C . GLY A 1 307 ? -18.133 21.135 11.461 1.00 53.81 307 GLY A C 1
ATOM 2277 O O . GLY A 1 307 ? -18.147 20.580 12.557 1.00 53.81 307 GLY A O 1
ATOM 2278 N N . ARG A 1 308 ? -17.827 20.502 10.317 1.00 51.59 308 ARG A N 1
ATOM 2279 C CA . ARG A 1 308 ? -16.747 19.503 10.140 1.00 51.59 308 ARG A CA 1
ATOM 2280 C C . ARG A 1 308 ? -15.933 19.288 11.432 1.00 51.59 308 ARG A C 1
ATOM 2282 O O . ARG A 1 308 ? -15.270 20.222 11.898 1.00 51.59 308 ARG A O 1
ATOM 2289 N N . GLY A 1 309 ? -16.028 18.117 12.063 1.00 53.03 309 GLY A N 1
ATOM 2290 C CA . GLY A 1 309 ? -15.713 17.998 13.491 1.00 53.03 309 GLY A CA 1
ATOM 2291 C C . GLY A 1 309 ? -14.916 16.774 13.925 1.00 53.03 309 GLY A C 1
ATOM 2292 O O . GLY A 1 309 ? -14.672 16.634 15.126 1.00 53.03 309 GLY A O 1
ATOM 2293 N N . VAL A 1 310 ? -14.491 15.915 13.002 1.00 55.34 310 VAL A N 1
ATOM 2294 C CA . VAL A 1 310 ? -13.338 15.037 13.176 1.00 55.34 310 VAL A CA 1
ATOM 2295 C C . VAL A 1 310 ? -12.085 15.868 12.913 1.00 55.34 310 VAL A C 1
ATOM 2297 O O . VAL A 1 310 ? -11.833 16.295 11.793 1.00 55.34 310 VAL A O 1
ATOM 2300 N N . GLY A 1 311 ? -11.330 16.177 13.969 1.00 58.78 311 GLY A N 1
ATOM 2301 C CA . GLY A 1 311 ? -10.125 17.005 13.880 1.00 58.78 311 GLY A CA 1
ATOM 2302 C C . GLY A 1 311 ? -10.408 18.451 13.450 1.00 58.78 311 GLY A C 1
ATOM 2303 O O . GLY A 1 311 ? -9.946 18.884 12.397 1.00 58.78 311 GLY A O 1
ATOM 2304 N N . GLN A 1 312 ? -11.116 19.237 14.273 1.00 66.75 312 GLN A N 1
ATOM 2305 C CA . GLN A 1 312 ? -11.383 20.666 14.002 1.00 66.75 312 GLN A CA 1
ATOM 2306 C C . GLN A 1 312 ? -10.120 21.458 13.619 1.00 66.75 312 GLN A C 1
ATOM 2308 O O . GLN A 1 312 ? -10.157 22.306 12.726 1.00 66.75 312 GLN A O 1
ATOM 2313 N N . GLU A 1 313 ? -8.987 21.155 14.255 1.00 68.88 313 GLU A N 1
ATOM 2314 C CA . GLU A 1 313 ? -7.690 21.748 13.922 1.00 68.88 313 GLU A CA 1
ATOM 2315 C C . GLU A 1 313 ? -7.187 21.339 12.531 1.00 68.88 313 GLU A C 1
ATOM 2317 O O . GLU A 1 313 ? -6.639 22.176 11.809 1.00 68.88 313 GLU A O 1
ATOM 2322 N N . ALA A 1 314 ? -7.410 20.086 12.123 1.00 68.12 314 ALA A N 1
ATOM 2323 C CA . ALA A 1 314 ? -7.072 19.596 10.790 1.00 68.12 314 ALA A CA 1
ATOM 2324 C C . ALA A 1 314 ? -7.920 20.300 9.722 1.00 68.12 314 ALA A C 1
ATOM 2326 O O . ALA A 1 314 ? -7.377 20.804 8.738 1.00 68.12 314 ALA A O 1
ATOM 2327 N N . TRP A 1 315 ? -9.221 20.466 9.969 1.00 77.44 315 TRP A N 1
ATOM 2328 C CA . TRP A 1 315 ? -10.106 21.240 9.099 1.00 77.44 315 TRP A CA 1
ATOM 2329 C C . TRP A 1 315 ? -9.776 22.733 9.051 1.00 77.44 315 TRP A C 1
ATOM 2331 O O . TRP A 1 315 ? -9.910 23.372 8.006 1.00 77.44 315 TRP A O 1
ATOM 2341 N N . ALA A 1 316 ? -9.336 23.316 10.166 1.00 78.88 316 ALA A N 1
ATOM 2342 C CA . ALA A 1 316 ? -8.855 24.694 10.198 1.00 78.88 316 ALA A CA 1
ATOM 2343 C C . ALA A 1 316 ? -7.545 24.850 9.410 1.00 78.88 316 ALA A C 1
ATOM 2345 O O . ALA A 1 316 ? -7.371 25.832 8.690 1.00 78.88 316 ALA A O 1
ATOM 2346 N N . ARG A 1 317 ? -6.630 23.878 9.511 1.00 78.62 317 ARG A N 1
ATOM 2347 C CA . ARG A 1 317 ? -5.385 23.857 8.734 1.00 78.62 317 ARG A CA 1
ATOM 2348 C C . ARG A 1 317 ? -5.657 23.723 7.239 1.00 78.62 317 ARG A C 1
ATOM 2350 O O . ARG A 1 317 ? -5.095 24.499 6.472 1.00 78.62 317 ARG A O 1
ATOM 2357 N N . TRP A 1 318 ? -6.528 22.795 6.852 1.00 85.19 318 TRP A N 1
ATOM 2358 C CA . TRP A 1 318 ?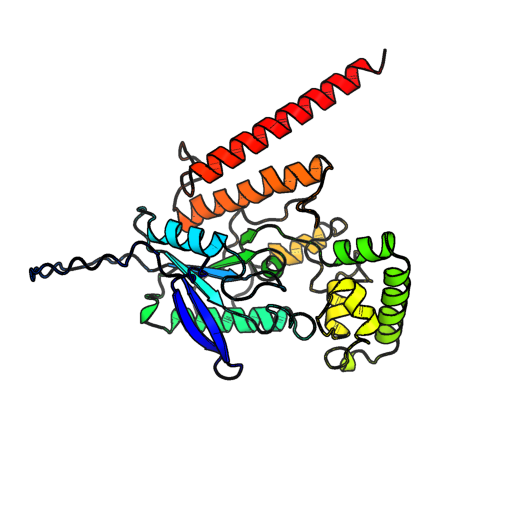 -6.938 22.605 5.464 1.00 85.19 318 TRP A CA 1
ATOM 2359 C C . TRP A 1 318 ? -7.549 23.882 4.869 1.00 85.19 318 TRP A C 1
ATOM 2361 O O . TRP A 1 318 ? -7.113 24.319 3.809 1.00 85.19 318 TRP A O 1
ATOM 2371 N N . ARG A 1 319 ? -8.470 24.550 5.587 1.00 86.12 319 ARG A N 1
ATOM 2372 C CA . ARG A 1 319 ? -9.069 25.827 5.143 1.00 86.12 319 ARG A CA 1
ATOM 2373 C C . ARG A 1 319 ? -8.013 26.890 4.849 1.00 86.12 319 ARG A C 1
ATOM 2375 O O . ARG A 1 319 ? -8.018 27.458 3.765 1.00 86.12 319 ARG A O 1
ATOM 2382 N N . ARG A 1 320 ? -7.056 27.083 5.765 1.00 84.94 320 ARG A N 1
ATOM 2383 C CA . ARG A 1 320 ? -5.949 28.036 5.564 1.00 84.94 320 ARG A CA 1
ATOM 2384 C C . ARG A 1 320 ? -5.104 27.700 4.334 1.00 84.94 320 ARG A C 1
ATOM 2386 O O . ARG A 1 320 ? -4.688 28.601 3.615 1.00 84.94 320 ARG A O 1
ATOM 2393 N N . GLN A 1 321 ? -4.825 26.417 4.102 1.00 84.62 321 GLN A N 1
ATOM 2394 C CA . GLN A 1 321 ? -4.043 25.976 2.942 1.00 84.62 321 GLN A CA 1
ATOM 2395 C C . GLN A 1 321 ? -4.801 26.182 1.626 1.00 84.62 321 GLN A C 1
ATOM 2397 O O . GLN A 1 321 ? -4.208 26.654 0.657 1.00 84.62 321 GLN A O 1
ATOM 2402 N N . LYS A 1 322 ? -6.104 25.884 1.608 1.00 88.31 322 LYS A N 1
ATOM 2403 C CA . LYS A 1 322 ? -6.980 26.125 0.459 1.00 88.31 322 LYS A CA 1
ATOM 2404 C C . LYS A 1 322 ? -7.083 27.612 0.126 1.00 88.31 322 LYS A C 1
ATOM 2406 O O . LYS A 1 322 ? -6.816 27.985 -1.010 1.00 88.31 322 LYS A O 1
ATOM 2411 N N . GLU A 1 323 ? -7.375 28.456 1.115 1.00 89.94 323 GLU A N 1
ATOM 2412 C CA . GLU A 1 323 ? -7.471 29.913 0.939 1.00 89.94 323 GLU A CA 1
ATOM 2413 C C . GLU A 1 323 ? -6.174 30.508 0.368 1.00 89.94 323 GLU A C 1
ATOM 2415 O O . GLU A 1 323 ? -6.218 31.321 -0.554 1.00 89.94 323 GLU A O 1
ATOM 2420 N N . ALA A 1 324 ? -5.009 30.073 0.863 1.00 87.69 324 ALA A N 1
ATOM 2421 C CA . ALA A 1 324 ? -3.716 30.540 0.362 1.00 87.69 324 ALA A CA 1
ATOM 2422 C C . ALA A 1 324 ? -3.492 30.184 -1.122 1.00 87.69 324 ALA A C 1
ATOM 2424 O O . ALA A 1 324 ? -3.039 31.024 -1.900 1.00 87.69 324 ALA A O 1
ATOM 2425 N N . LEU A 1 325 ? -3.835 28.958 -1.532 1.00 86.31 325 LEU A N 1
ATOM 2426 C CA . LEU A 1 325 ? -3.702 28.528 -2.928 1.00 86.31 325 LEU A CA 1
ATOM 2427 C C . LEU A 1 325 ? -4.749 29.176 -3.846 1.00 86.31 325 LEU A C 1
ATOM 2429 O O . LEU A 1 325 ? -4.453 29.473 -5.002 1.00 86.31 325 LEU A O 1
ATOM 2433 N N . GLU A 1 326 ? -5.963 29.434 -3.358 1.00 90.25 326 GLU A N 1
ATOM 2434 C CA . GLU A 1 326 ? -6.976 30.185 -4.110 1.00 90.25 326 GLU A CA 1
ATOM 2435 C C . GLU A 1 326 ? -6.513 31.621 -4.384 1.00 90.25 326 GLU A C 1
ATOM 2437 O O . GLU A 1 326 ? -6.619 32.090 -5.518 1.00 90.25 326 GLU A O 1
ATOM 2442 N N . GLN A 1 327 ? -5.916 32.289 -3.391 1.00 88.69 327 GLN A N 1
ATOM 2443 C CA . GLN A 1 327 ? -5.327 33.621 -3.563 1.00 88.69 327 GLN A CA 1
ATOM 2444 C C . GLN A 1 327 ? -4.188 33.621 -4.590 1.00 88.69 327 GLN A C 1
ATOM 2446 O O . GLN A 1 327 ? -4.156 34.490 -5.462 1.00 88.69 327 GLN A O 1
ATOM 2451 N N . GLU A 1 328 ? -3.293 32.630 -4.542 1.00 87.19 328 GLU A N 1
ATOM 2452 C CA . GLU A 1 328 ? -2.225 32.466 -5.537 1.00 87.19 328 GLU A CA 1
ATOM 2453 C C . GLU A 1 328 ? -2.795 32.284 -6.956 1.00 87.19 328 GLU A C 1
ATOM 2455 O O . GLU A 1 328 ? -2.315 32.897 -7.915 1.00 87.19 328 GLU A O 1
ATOM 2460 N N . ARG A 1 329 ? -3.860 31.483 -7.106 1.00 86.31 329 ARG A N 1
ATOM 2461 C CA . ARG A 1 329 ? -4.520 31.257 -8.401 1.00 86.31 329 ARG A CA 1
ATOM 2462 C C . ARG A 1 329 ? -5.068 32.549 -8.994 1.00 86.31 329 ARG A C 1
ATOM 2464 O O . ARG A 1 329 ? -4.931 32.772 -10.197 1.00 86.31 329 ARG A O 1
ATOM 2471 N N . GLU A 1 330 ? -5.699 33.380 -8.173 1.00 84.31 330 GLU A N 1
ATOM 2472 C CA . GLU A 1 330 ? -6.267 34.650 -8.624 1.00 84.31 330 GLU A CA 1
ATOM 2473 C C . GLU A 1 330 ? -5.175 35.688 -8.935 1.00 84.31 330 GLU A C 1
ATOM 2475 O O . GLU A 1 330 ? -5.261 36.366 -9.958 1.00 84.31 330 GLU A O 1
ATOM 2480 N N . GLN A 1 331 ? -4.083 35.741 -8.166 1.00 79.62 331 GLN A N 1
ATOM 2481 C CA . GLN A 1 331 ? -2.924 36.594 -8.480 1.00 79.62 331 GLN A CA 1
ATOM 2482 C C . GLN A 1 331 ? -2.271 36.221 -9.821 1.00 79.62 331 GLN A C 1
ATOM 2484 O O . GLN A 1 331 ? -1.993 37.095 -10.644 1.00 79.62 331 GLN A O 1
ATOM 2489 N N . ASN A 1 332 ? -2.103 34.923 -10.090 1.00 75.50 332 ASN A N 1
ATOM 2490 C CA . ASN A 1 332 ? -1.544 34.429 -11.351 1.00 75.50 332 ASN A CA 1
ATOM 2491 C C . ASN A 1 332 ? -2.451 34.702 -12.563 1.00 75.50 332 ASN A C 1
ATOM 2493 O O . ASN A 1 332 ? -1.958 34.849 -13.683 1.00 75.50 332 ASN A O 1
ATOM 2497 N N . LYS A 1 333 ? -3.774 34.791 -12.363 1.00 71.88 333 LYS A N 1
ATOM 2498 C CA . LYS A 1 333 ? -4.704 35.231 -13.413 1.00 71.88 333 LYS A CA 1
ATOM 2499 C C . LYS A 1 333 ? -4.544 36.719 -13.705 1.00 71.88 333 LYS A C 1
ATOM 2501 O O . LYS A 1 333 ? -4.448 37.077 -14.870 1.00 71.88 333 LYS A O 1
ATOM 2506 N N . VAL A 1 334 ? -4.478 37.567 -12.676 1.00 60.66 334 VAL A N 1
ATOM 2507 C CA . VAL A 1 334 ? -4.342 39.028 -12.833 1.00 60.66 334 VAL A CA 1
ATOM 2508 C C . VAL A 1 334 ? -3.016 39.405 -13.505 1.00 60.66 334 VAL A C 1
ATOM 2510 O O . VAL A 1 334 ? -3.013 40.251 -14.394 1.00 60.66 334 VAL A O 1
ATOM 2513 N N . GLY A 1 335 ? -1.914 38.726 -13.168 1.00 55.50 335 GLY A N 1
ATOM 2514 C CA . GLY A 1 335 ? -0.606 38.963 -13.793 1.00 55.50 335 GLY A CA 1
ATOM 2515 C C . GLY A 1 335 ? -0.547 38.624 -15.289 1.00 55.50 335 GLY A C 1
ATOM 2516 O O . GLY A 1 335 ? 0.161 39.297 -16.029 1.00 55.50 335 GLY A O 1
ATOM 2517 N N . LYS A 1 336 ? -1.331 37.641 -15.761 1.00 52.66 336 LYS A N 1
ATOM 2518 C CA . LYS A 1 336 ? -1.439 37.315 -17.197 1.00 52.66 336 LYS A CA 1
ATOM 2519 C C . LYS A 1 336 ? -2.160 38.392 -18.012 1.00 52.66 336 LYS A C 1
ATOM 2521 O O . LYS A 1 336 ? -1.847 38.550 -19.180 1.00 52.66 336 LYS A O 1
ATOM 2526 N N . TYR A 1 337 ? -3.088 39.135 -17.406 1.00 51.03 337 TYR A N 1
ATOM 2527 C CA . TYR A 1 337 ? -3.801 40.231 -18.076 1.00 51.03 337 TYR A CA 1
ATOM 2528 C C . TYR A 1 337 ? -3.015 41.553 -18.099 1.00 51.03 337 TYR A C 1
ATOM 2530 O O . TYR A 1 337 ? -3.465 42.499 -18.731 1.00 51.03 337 TYR A O 1
ATOM 2538 N N . GLN A 1 338 ? -1.865 41.644 -17.418 1.00 49.06 338 GLN A N 1
ATOM 2539 C CA . GLN A 1 338 ? -1.018 42.848 -17.386 1.00 49.06 338 GLN A CA 1
ATOM 2540 C C . GLN A 1 338 ? 0.219 42.767 -18.295 1.00 49.06 338 GLN A C 1
ATOM 2542 O O . GLN A 1 338 ? 0.949 43.746 -18.403 1.00 49.06 338 GLN A O 1
ATOM 2547 N N . THR A 1 339 ? 0.478 41.621 -18.930 1.00 48.97 339 THR A N 1
ATOM 2548 C CA . THR A 1 339 ? 1.629 41.413 -19.830 1.00 48.97 339 THR A CA 1
ATOM 2549 C C . THR A 1 339 ? 1.267 41.402 -21.317 1.00 48.97 339 THR A C 1
ATOM 2551 O O . THR A 1 339 ? 2.162 41.228 -22.138 1.00 48.97 339 THR A O 1
ATOM 2554 N N . ASP A 1 340 ? -0.015 41.575 -21.652 1.00 46.44 340 ASP A N 1
ATOM 2555 C CA . ASP A 1 340 ? -0.535 41.589 -23.029 1.00 46.44 340 ASP A CA 1
ATOM 2556 C C . ASP A 1 340 ? -0.785 43.020 -23.575 1.00 46.44 340 ASP A C 1
ATOM 2558 O O . ASP A 1 340 ? -1.425 43.164 -24.616 1.00 46.44 340 ASP A O 1
ATOM 2562 N N . ASP A 1 341 ? -0.257 44.056 -22.904 1.00 41.09 341 ASP A N 1
ATOM 2563 C CA . ASP A 1 341 ? -0.249 45.464 -23.356 1.00 41.09 341 ASP A CA 1
ATOM 2564 C C . ASP A 1 341 ? 1.151 45.919 -23.815 1.00 41.09 341 ASP A C 1
ATOM 2566 O O . ASP A 1 341 ? 2.142 45.674 -23.083 1.00 41.09 341 ASP A O 1
#